Protein AF-A0AAX2KKA4-F1 (afdb_monomer)

Mean predicted aligned error: 15.01 Å

Nearest PDB structures (foldseek):
  5n8o-assembly1_A  TM=9.281E-01  e=1.801E-17  Escherichia coli
  3gpl-assembly2_B  TM=8.657E-01  e=1.103E-06  Deinococcus radiodurans R1 = ATCC 13939 = DSM 20539
  3e1s-assembly1_A  TM=8.437E-01  e=1.730E-06  Deinococcus radiodurans
  6l3g-assembly1_B-2  TM=6.243E-01  e=7.328E-04  Bacteroides sp. AF32-8BH
  5fte-assembly1_A  TM=6.264E-01  e=1.011E-03  Bacteroides sp. 3_1_23

Organism: Escherichia coli (NCBI:txid562)

Sequence (208 aa):
MAEGVTLYTPDKIRVGTGDRMRFTKSDRERGYVANSVWTVTAVSGDSVTLSDGQQTRVIRPGQEQAEQHIDLAYAITAHGAQGASETFAIALEGTEGNRKLMAGFESAYVALSRMKQHVQVYTDNRQGWTDAINNAVQKGTAHDVFEPKPDREVMNAERLFSTARELRDVAAGRAVLRQAGLAGGDSPARFIAPGRKISAAVCGTAGV

InterPro domains:
  IPR009767 DNA helicase, TraI type, C-terminal [PF07057] (141-199)
  IPR027417 P-loop containing nucleoside triphosphate hydrolase [G3DSA:3.40.50.300] (74-137)
  IPR027417 P-loop containing nucleoside triphosphate hydrolase [SSF52540] (8-135)

Solvent-accessible surface area (backbone atoms only — not comparable to full-atom values): 12898 Å² total; per-residue (Å²): 130,87,75,86,80,82,89,83,80,90,83,88,83,89,85,52,67,71,38,47,29,23,27,73,46,64,36,78,93,81,67,42,52,47,68,44,67,29,33,26,72,40,72,55,91,69,33,41,31,33,30,66,87,84,55,74,48,78,45,35,46,87,80,35,72,88,54,53,45,56,47,67,55,85,69,76,53,48,76,70,43,64,93,53,74,44,60,64,46,77,46,83,52,21,62,59,84,77,39,38,82,54,39,28,45,70,47,50,48,51,55,63,68,37,42,75,76,45,74,46,78,47,55,84,38,66,68,61,32,52,50,33,31,74,66,45,78,77,85,75,52,73,60,49,72,78,54,54,74,58,60,67,57,55,53,46,49,52,55,49,54,74,70,32,41,53,21,82,80,35,75,69,31,41,50,50,29,50,74,70,73,44,68,90,55,95,65,95,60,59,41,65,77,86,63,89,83,77,94,79,88,84,85,85,79,90,77,134

Structure (mmCIF, N/CA/C/O backbone):
data_AF-A0AAX2KKA4-F1
#
_entry.id   AF-A0AAX2KKA4-F1
#
loop_
_atom_site.group_PDB
_atom_site.id
_atom_site.type_symbol
_atom_site.label_atom_id
_atom_site.label_alt_id
_atom_site.label_comp_id
_atom_site.label_asym_id
_atom_site.label_entity_id
_atom_site.label_seq_id
_atom_site.pdbx_PDB_ins_code
_atom_site.Cartn_x
_atom_site.Cartn_y
_atom_site.Cartn_z
_atom_site.occupancy
_atom_site.B_iso_or_equiv
_atom_site.auth_seq_id
_atom_site.auth_comp_id
_atom_site.auth_asym_id
_atom_site.auth_atom_id
_atom_site.pdbx_PDB_model_num
ATOM 1 N N . MET A 1 1 ? -22.342 20.503 -15.724 1.00 42.38 1 MET A N 1
ATOM 2 C CA . MET A 1 1 ? -21.188 20.133 -14.882 1.00 42.38 1 MET A CA 1
ATOM 3 C C . MET A 1 1 ? -21.295 18.642 -14.646 1.00 42.38 1 MET A C 1
ATOM 5 O O . MET A 1 1 ? -22.325 18.223 -14.142 1.00 42.38 1 MET A O 1
ATOM 9 N N . ALA A 1 2 ? -20.344 17.838 -15.121 1.00 48.50 2 ALA A N 1
ATOM 10 C CA . ALA A 1 2 ? -20.336 16.419 -14.780 1.00 48.50 2 ALA A CA 1
ATOM 11 C C . ALA A 1 2 ? -19.863 16.320 -13.328 1.00 48.50 2 ALA A C 1
ATOM 13 O O . ALA A 1 2 ? -18.696 16.574 -13.036 1.00 48.50 2 ALA A O 1
ATOM 14 N N . GLU A 1 3 ? -20.793 16.064 -12.418 1.00 60.31 3 GLU A N 1
ATOM 15 C CA . GLU A 1 3 ? -20.460 15.737 -11.040 1.00 60.31 3 GLU A CA 1
ATOM 16 C C . GLU A 1 3 ? -19.744 14.381 -11.065 1.00 60.31 3 GLU A C 1
ATOM 18 O O . GLU A 1 3 ? -20.258 13.404 -11.615 1.00 60.31 3 GLU A O 1
ATOM 23 N N . GLY A 1 4 ? -18.498 14.344 -10.594 1.00 77.81 4 GLY A N 1
ATOM 24 C CA . GLY A 1 4 ? -17.679 13.138 -10.637 1.00 77.81 4 GLY A CA 1
ATOM 25 C C . GLY A 1 4 ? -18.245 12.082 -9.695 1.00 77.81 4 GLY A C 1
ATOM 26 O O . GLY A 1 4 ? -17.992 12.128 -8.494 1.00 77.81 4 GLY A O 1
ATOM 27 N N . VAL A 1 5 ? -19.003 11.124 -10.224 1.00 86.25 5 VAL A N 1
ATOM 28 C CA . VAL A 1 5 ? -19.487 9.983 -9.441 1.00 86.25 5 VAL A CA 1
ATOM 29 C C . VAL A 1 5 ? -18.340 8.990 -9.247 1.00 86.25 5 VAL A C 1
ATOM 31 O O . VAL A 1 5 ? -17.652 8.626 -10.198 1.00 86.25 5 VAL A O 1
ATOM 34 N N . THR A 1 6 ? -18.130 8.544 -8.008 1.00 89.50 6 THR A N 1
ATOM 35 C CA . THR A 1 6 ? -17.172 7.479 -7.672 1.00 89.50 6 THR A CA 1
ATOM 36 C C . THR A 1 6 ? -17.942 6.210 -7.324 1.00 89.50 6 THR A C 1
ATOM 38 O O . THR A 1 6 ? -18.877 6.258 -6.528 1.00 89.50 6 THR A O 1
ATOM 41 N N . LEU A 1 7 ? -17.553 5.078 -7.911 1.00 92.19 7 LEU A N 1
ATOM 42 C CA . LEU A 1 7 ? -18.145 3.771 -7.628 1.00 92.19 7 LEU A CA 1
ATOM 43 C C . LEU A 1 7 ? -17.308 3.035 -6.578 1.00 92.19 7 LEU A C 1
ATOM 45 O O . LEU A 1 7 ? -16.089 2.935 -6.712 1.00 92.19 7 LEU A O 1
ATOM 49 N N . TYR A 1 8 ? -17.972 2.485 -5.564 1.00 92.12 8 TYR A N 1
ATOM 50 C CA . TYR A 1 8 ? -17.352 1.673 -4.520 1.00 92.12 8 TYR A CA 1
ATOM 51 C C . TYR A 1 8 ? -17.892 0.246 -4.575 1.00 92.12 8 TYR A C 1
ATOM 53 O O . TYR A 1 8 ? -19.049 0.028 -4.931 1.00 92.12 8 TYR A O 1
ATOM 61 N N . THR A 1 9 ? -17.051 -0.722 -4.210 1.00 93.38 9 THR A N 1
ATOM 62 C CA . THR A 1 9 ? -17.453 -2.126 -4.072 1.00 93.38 9 THR A CA 1
ATOM 63 C C . THR A 1 9 ? -17.404 -2.496 -2.592 1.00 93.38 9 THR A C 1
ATOM 65 O O . THR A 1 9 ? -16.355 -2.297 -1.978 1.00 93.38 9 THR A O 1
ATOM 68 N N . PRO A 1 10 ? -18.506 -2.985 -1.997 1.00 93.38 10 PRO A N 1
ATOM 69 C CA . PRO A 1 10 ? -18.493 -3.440 -0.616 1.00 93.38 10 PRO A CA 1
ATOM 70 C C . PRO A 1 10 ? -17.666 -4.720 -0.494 1.00 93.38 10 PRO A C 1
ATOM 72 O O . PRO A 1 10 ? -17.770 -5.616 -1.332 1.00 93.38 10 PRO A O 1
ATOM 75 N N . ASP A 1 11 ? -16.895 -4.818 0.582 1.00 94.25 11 ASP A N 1
ATOM 76 C CA . ASP A 1 11 ? -16.120 -6.008 0.920 1.00 94.25 11 ASP A CA 1
ATOM 77 C C . ASP A 1 11 ? -16.220 -6.300 2.426 1.00 94.25 11 ASP A C 1
ATOM 79 O O . ASP A 1 11 ? -16.677 -5.462 3.210 1.00 94.25 11 ASP A O 1
ATOM 83 N N . LYS A 1 12 ? -15.836 -7.510 2.836 1.00 94.06 12 LYS A N 1
ATOM 84 C CA . LYS A 1 12 ? -15.837 -7.952 4.232 1.00 94.06 12 LYS A CA 1
ATOM 85 C C . LYS A 1 12 ? -14.434 -8.350 4.660 1.00 94.06 12 LYS A C 1
ATOM 87 O O . LYS A 1 12 ? -13.898 -9.357 4.207 1.00 94.06 12 LYS A O 1
ATOM 92 N N . ILE A 1 13 ? -13.904 -7.627 5.639 1.00 94.06 13 ILE A N 1
ATOM 93 C CA . ILE A 1 13 ? -12.662 -7.974 6.331 1.00 94.06 13 ILE A CA 1
ATOM 94 C C . ILE A 1 13 ? -12.964 -8.486 7.741 1.00 94.06 13 ILE A C 1
ATOM 96 O O . ILE A 1 13 ? -13.958 -8.102 8.360 1.00 94.06 13 ILE A O 1
ATOM 100 N N . ARG A 1 14 ? -12.109 -9.373 8.252 1.00 94.88 14 ARG A 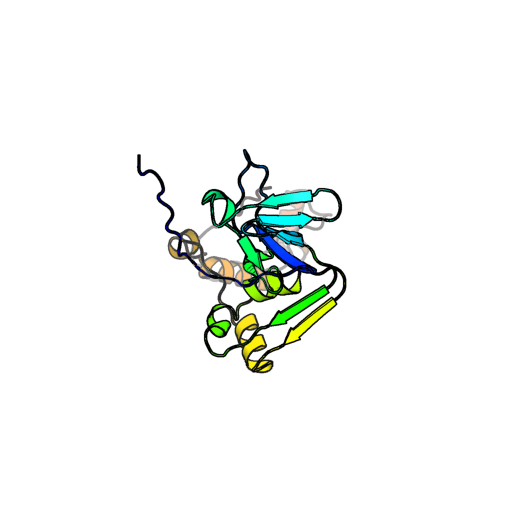N 1
ATOM 101 C CA . ARG A 1 14 ? -12.114 -9.759 9.668 1.00 94.88 14 ARG A CA 1
ATOM 102 C C . ARG A 1 14 ? -11.065 -8.927 10.386 1.00 94.88 14 ARG A C 1
ATOM 104 O O . ARG A 1 14 ? -9.957 -8.804 9.876 1.00 94.88 14 ARG A O 1
ATOM 111 N N . VAL A 1 15 ? -11.437 -8.382 11.538 1.00 95.12 15 VAL A N 1
ATOM 112 C CA . VAL A 1 15 ? -10.571 -7.535 12.358 1.00 95.12 15 VAL A CA 1
ATOM 113 C C . VAL A 1 15 ? -10.582 -8.022 13.801 1.00 95.12 15 VAL A C 1
ATOM 115 O O . VAL A 1 15 ? -11.615 -8.464 14.309 1.00 95.12 15 VAL A O 1
ATOM 118 N N . GLY A 1 16 ? -9.436 -7.933 14.457 1.00 96.50 16 GLY A N 1
ATOM 119 C CA . GLY A 1 16 ? -9.237 -8.258 15.859 1.00 96.50 16 GLY A CA 1
ATOM 120 C C . GLY A 1 16 ? -8.257 -7.299 16.528 1.00 96.50 16 GLY A C 1
ATOM 121 O O . GLY A 1 16 ? -7.554 -6.526 15.879 1.00 96.50 16 GLY A O 1
ATOM 122 N N . THR A 1 17 ? -8.219 -7.339 17.858 1.00 98.06 17 THR A N 1
ATOM 123 C CA . THR A 1 17 ? -7.246 -6.565 18.638 1.00 98.06 17 THR A CA 1
ATOM 124 C C . THR A 1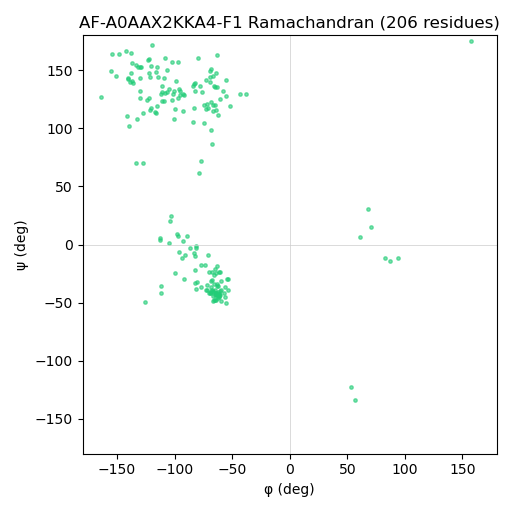 17 ? -5.819 -6.933 18.233 1.00 98.06 17 THR A C 1
ATOM 126 O O . THR A 1 17 ? -5.472 -8.110 18.174 1.00 98.06 17 THR A O 1
ATOM 129 N N . GLY A 1 18 ? -4.989 -5.919 17.991 1.00 97.62 18 GLY A N 1
ATOM 130 C CA . GLY A 1 18 ? -3.618 -6.057 17.500 1.00 97.62 18 GLY A CA 1
ATOM 131 C C . GLY A 1 18 ? -3.482 -5.943 15.981 1.00 97.62 18 GLY A C 1
ATOM 132 O O . GLY A 1 18 ? -2.360 -5.778 15.497 1.00 97.62 18 GLY A O 1
ATOM 133 N N . ASP A 1 19 ? -4.587 -5.970 15.229 1.00 97.94 19 ASP A N 1
ATOM 134 C CA . ASP A 1 19 ? -4.519 -5.808 13.780 1.00 97.94 19 ASP A CA 1
ATOM 135 C C . ASP A 1 19 ? -4.060 -4.407 13.389 1.00 97.94 19 ASP A C 1
ATOM 137 O O . ASP A 1 19 ? -4.413 -3.406 14.020 1.00 97.94 19 ASP A O 1
ATOM 141 N N . ARG A 1 20 ? -3.292 -4.327 12.299 1.00 96.50 20 ARG A N 1
ATOM 142 C CA . ARG A 1 20 ? -2.963 -3.046 11.671 1.00 96.50 20 ARG A CA 1
ATOM 143 C C . ARG A 1 20 ? -3.992 -2.729 10.600 1.00 96.50 20 ARG A C 1
ATOM 145 O O . ARG A 1 20 ? -4.223 -3.540 9.706 1.00 96.50 20 ARG A O 1
ATOM 152 N N . MET A 1 21 ? -4.556 -1.534 10.659 1.00 95.56 21 MET A N 1
ATOM 153 C CA . MET A 1 21 ? -5.552 -1.020 9.728 1.00 95.56 21 MET A CA 1
ATOM 154 C C . MET A 1 21 ? -5.077 0.271 9.073 1.00 95.56 21 MET A C 1
ATOM 156 O O . MET A 1 21 ? -4.205 0.965 9.593 1.00 95.56 21 MET A O 1
ATOM 160 N N . ARG A 1 22 ? -5.671 0.607 7.931 1.00 93.44 22 ARG A N 1
ATOM 161 C CA . ARG A 1 22 ? -5.486 1.892 7.256 1.00 93.44 22 ARG A CA 1
ATOM 162 C C . ARG A 1 22 ? -6.802 2.444 6.745 1.00 93.44 22 ARG A C 1
ATOM 164 O O . ARG A 1 22 ? -7.715 1.683 6.430 1.00 93.44 22 ARG A O 1
ATOM 171 N N . PHE A 1 23 ? -6.848 3.758 6.565 1.00 93.06 23 PHE A N 1
ATOM 172 C CA . PHE A 1 23 ? -7.903 4.397 5.784 1.00 93.06 23 PHE A CA 1
ATOM 173 C C . PHE A 1 23 ? -7.561 4.361 4.293 1.00 93.06 23 PHE A C 1
ATOM 175 O O . PHE A 1 23 ? -6.430 4.647 3.897 1.00 93.06 23 PHE A O 1
ATOM 182 N N . THR A 1 24 ? -8.539 4.039 3.452 1.00 91.25 24 THR A N 1
ATOM 183 C CA . THR A 1 24 ? -8.370 3.981 1.988 1.00 91.25 24 THR A CA 1
ATOM 184 C C . THR A 1 24 ? -8.741 5.291 1.295 1.00 91.25 24 THR A C 1
ATOM 186 O O . THR A 1 24 ? -8.415 5.484 0.125 1.00 91.25 24 THR A O 1
ATOM 189 N N . LYS A 1 25 ? -9.374 6.221 2.019 1.00 90.94 25 LYS A N 1
ATOM 190 C CA . LYS A 1 25 ? -9.782 7.542 1.535 1.00 90.94 25 LYS A CA 1
ATOM 191 C C . LYS A 1 25 ? -9.546 8.594 2.616 1.00 90.94 25 LYS A C 1
ATOM 193 O O . LYS A 1 25 ? -9.758 8.329 3.796 1.00 90.94 25 LYS A O 1
ATOM 198 N N . SER A 1 26 ? -9.120 9.786 2.205 1.00 91.50 26 SER A N 1
ATOM 199 C CA . SER A 1 26 ? -9.019 10.936 3.104 1.00 91.50 26 SER A CA 1
ATOM 200 C C . SER A 1 26 ? -10.372 11.627 3.235 1.00 91.50 26 SER A C 1
ATOM 202 O O . SER A 1 26 ? -11.051 11.863 2.236 1.00 91.50 26 SER A O 1
ATOM 204 N N . ASP A 1 27 ? -10.707 12.024 4.453 1.00 92.81 27 ASP A N 1
ATOM 205 C CA . ASP A 1 27 ? -11.855 12.860 4.787 1.00 92.81 27 ASP A CA 1
ATOM 206 C C . ASP A 1 27 ? -11.351 13.952 5.730 1.00 92.81 27 ASP A C 1
ATOM 208 O O . ASP A 1 27 ? -10.982 13.684 6.873 1.00 92.81 27 ASP A O 1
ATOM 212 N N . ARG A 1 28 ? -11.268 15.188 5.231 1.00 90.56 28 ARG A N 1
ATOM 213 C CA . ARG A 1 28 ? -10.700 16.302 6.001 1.00 90.56 28 ARG A CA 1
ATOM 214 C C . ARG A 1 28 ? -11.613 16.747 7.133 1.00 90.56 28 ARG A C 1
ATOM 216 O O . ARG A 1 28 ? -11.100 17.130 8.177 1.00 90.56 28 ARG A O 1
ATOM 223 N N . GLU A 1 29 ? -12.926 16.688 6.936 1.00 92.06 29 GLU A N 1
ATOM 224 C CA . GLU A 1 29 ? -13.902 17.138 7.932 1.00 92.06 29 GLU A CA 1
ATOM 225 C C . GLU A 1 29 ? -13.893 16.214 9.145 1.00 92.06 29 GLU A C 1
ATOM 227 O O . GLU A 1 29 ? -13.968 16.667 10.284 1.00 92.06 29 GLU A O 1
ATOM 232 N N . ARG A 1 30 ? -13.707 14.914 8.900 1.00 88.75 30 ARG A N 1
ATOM 233 C CA . ARG A 1 30 ? -13.577 13.906 9.956 1.00 88.75 30 ARG A CA 1
ATOM 234 C C . ARG A 1 30 ? -12.135 13.678 10.390 1.00 88.75 30 ARG A C 1
ATOM 236 O O . ARG A 1 30 ? -11.895 12.979 11.369 1.00 88.75 30 ARG A O 1
ATOM 243 N N . GLY A 1 31 ? -11.155 14.234 9.683 1.00 90.62 31 GLY A N 1
ATOM 244 C CA . GLY A 1 31 ? -9.732 14.039 9.954 1.00 90.62 31 GLY A CA 1
ATOM 245 C C . GLY A 1 31 ? -9.234 12.616 9.676 1.00 90.62 31 GLY A C 1
ATOM 246 O O . GLY A 1 31 ? -8.335 12.153 10.378 1.00 90.62 31 GLY A O 1
ATOM 247 N N . TYR A 1 32 ? -9.825 11.901 8.712 1.00 91.81 32 TYR A N 1
ATOM 248 C CA . TYR A 1 32 ? -9.260 10.657 8.181 1.00 91.81 32 TYR A CA 1
ATOM 249 C C . TYR A 1 32 ? -8.201 10.985 7.129 1.00 91.81 32 TYR A C 1
ATOM 251 O O . TYR A 1 32 ? -8.431 11.776 6.212 1.00 91.81 32 TYR A O 1
ATOM 259 N N . VAL A 1 33 ? -7.041 10.343 7.236 1.00 90.88 33 VAL A N 1
ATOM 260 C CA . VAL A 1 33 ? -5.934 10.503 6.288 1.00 90.88 33 VAL A CA 1
ATOM 261 C C . VAL A 1 33 ? -5.703 9.171 5.589 1.00 90.88 33 VAL A C 1
ATOM 263 O O . VAL A 1 33 ? -5.395 8.174 6.246 1.00 90.88 33 VAL A O 1
ATOM 266 N N . ALA A 1 34 ? -5.845 9.144 4.264 1.00 88.94 34 ALA A N 1
ATOM 267 C CA . ALA A 1 34 ? -5.579 7.955 3.464 1.00 88.94 34 ALA A CA 1
ATOM 268 C C . ALA A 1 34 ? -4.158 7.431 3.707 1.00 88.94 34 ALA A C 1
ATOM 270 O O . ALA A 1 34 ? -3.213 8.206 3.845 1.00 88.94 34 ALA A O 1
ATOM 271 N N . ASN A 1 35 ? -4.024 6.107 3.745 1.00 86.44 35 ASN A N 1
ATOM 272 C CA . ASN A 1 35 ? -2.788 5.371 4.009 1.00 86.44 35 ASN A CA 1
ATOM 273 C C . ASN A 1 35 ? -2.142 5.625 5.382 1.00 86.44 35 ASN A C 1
ATOM 275 O O . ASN A 1 35 ? -1.073 5.078 5.643 1.00 86.44 35 ASN A O 1
ATOM 279 N N . SER A 1 36 ? -2.780 6.378 6.287 1.00 89.19 36 SER A N 1
ATOM 280 C CA . SER A 1 36 ? -2.355 6.383 7.691 1.00 89.19 36 SER A CA 1
ATOM 281 C C . SER A 1 36 ? -2.576 5.001 8.306 1.00 89.19 36 SER A C 1
ATOM 283 O O . SER A 1 36 ? -3.617 4.382 8.076 1.00 89.19 36 SER A O 1
ATOM 285 N N . VAL A 1 37 ? -1.588 4.512 9.058 1.00 91.62 37 VAL A N 1
ATOM 286 C CA . VAL A 1 37 ? -1.610 3.186 9.688 1.00 91.62 37 VAL A CA 1
ATOM 287 C C . VAL A 1 37 ? -1.981 3.322 11.157 1.00 91.62 37 VAL A C 1
ATOM 289 O O . VAL A 1 37 ? -1.414 4.137 11.879 1.00 91.62 37 VAL A O 1
ATOM 292 N N . TRP A 1 38 ? -2.920 2.491 11.590 1.00 96.19 38 TRP A N 1
ATOM 293 C CA . TRP A 1 38 ? -3.461 2.459 12.941 1.00 96.19 38 TRP A CA 1
ATOM 294 C C . TRP A 1 38 ? -3.480 1.027 13.462 1.00 96.19 38 TRP A C 1
ATOM 296 O O . TRP A 1 38 ? -3.601 0.081 12.690 1.00 96.19 38 TRP A O 1
ATOM 306 N N . THR A 1 39 ? -3.397 0.856 14.774 1.00 98.19 39 THR A N 1
ATOM 307 C CA . THR A 1 39 ? -3.513 -0.442 15.446 1.00 98.19 39 THR A CA 1
ATOM 308 C C . THR A 1 39 ? -4.873 -0.557 16.112 1.00 98.19 39 THR A C 1
ATOM 310 O O . THR A 1 39 ? -5.292 0.364 16.813 1.00 98.19 39 THR A O 1
ATOM 313 N N . VAL A 1 40 ? -5.555 -1.685 15.937 1.00 98.38 40 VAL A N 1
ATOM 314 C CA . VAL A 1 40 ? -6.793 -1.989 16.658 1.00 98.38 40 VAL A CA 1
ATOM 315 C C . VAL A 1 40 ? -6.462 -2.273 18.119 1.00 98.38 40 VAL A C 1
ATOM 317 O O . VAL A 1 40 ? -5.765 -3.237 18.431 1.00 98.38 40 VAL A O 1
ATOM 320 N N . THR A 1 41 ? -6.978 -1.458 19.031 1.00 98.50 41 THR A N 1
ATOM 321 C CA . THR A 1 41 ? -6.775 -1.626 20.477 1.00 98.50 41 THR A CA 1
ATOM 322 C C . THR A 1 41 ? -7.960 -2.296 21.163 1.00 98.50 41 THR A C 1
ATOM 324 O O . THR A 1 41 ? -7.782 -2.934 22.199 1.00 98.50 41 THR A O 1
ATOM 327 N N . ALA A 1 42 ? -9.159 -2.199 20.585 1.00 98.00 42 ALA A N 1
ATOM 328 C CA . ALA A 1 42 ? -10.344 -2.895 21.069 1.00 98.00 42 ALA A CA 1
ATOM 329 C C . ALA A 1 42 ? -11.370 -3.100 19.950 1.00 98.00 42 ALA A C 1
ATOM 331 O O . ALA A 1 42 ? -11.511 -2.262 19.060 1.00 98.00 42 ALA A O 1
ATOM 332 N N . VAL A 1 43 ? -12.136 -4.183 20.052 1.00 97.12 43 VAL A N 1
ATOM 333 C CA . VAL A 1 43 ? 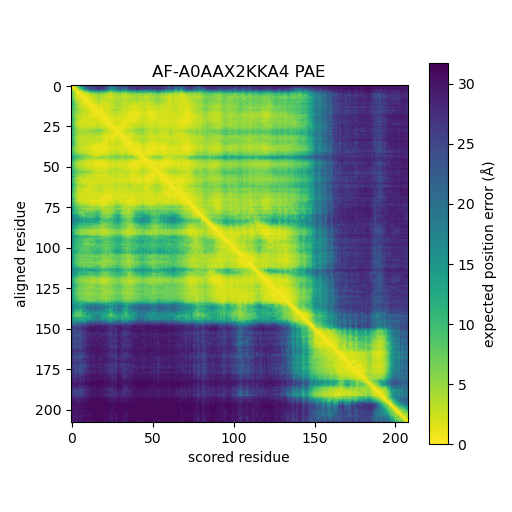-13.350 -4.419 19.264 1.00 97.12 43 VAL A CA 1
ATOM 334 C C . VAL A 1 43 ? -14.486 -4.664 20.251 1.00 97.12 43 VAL A C 1
ATOM 336 O O . VAL A 1 43 ? -14.365 -5.517 21.130 1.00 97.12 43 VAL A O 1
ATOM 339 N N . SER A 1 44 ? -15.566 -3.891 20.149 1.00 94.88 44 SER A N 1
ATOM 340 C CA . SER A 1 44 ? -16.711 -3.979 21.059 1.00 94.88 44 SER A CA 1
ATOM 341 C C . SER A 1 44 ? -18.013 -3.783 20.294 1.00 94.88 44 SER A C 1
ATOM 343 O O . SER A 1 44 ? -18.294 -2.686 19.800 1.00 94.88 44 SER A O 1
ATOM 345 N N . GLY A 1 45 ? -18.798 -4.858 20.179 1.00 89.69 45 GLY A N 1
ATOM 346 C CA . GLY A 1 45 ? -19.982 -4.894 19.321 1.00 89.69 45 GLY A CA 1
ATOM 347 C C . GLY A 1 45 ? -19.631 -4.472 17.893 1.00 89.69 45 GLY A C 1
ATOM 348 O O . GLY A 1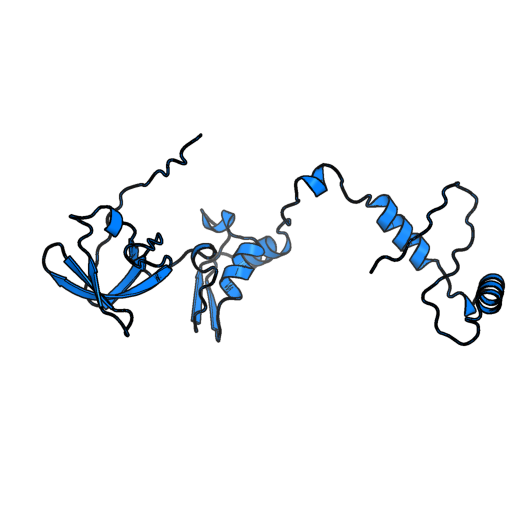 45 ? -18.721 -5.034 17.289 1.00 89.69 45 GLY A O 1
ATOM 349 N N . ASP A 1 46 ? -20.301 -3.430 17.402 1.00 90.19 46 ASP A N 1
ATOM 350 C CA . ASP A 1 46 ? -20.102 -2.881 16.052 1.00 90.19 46 ASP A CA 1
ATOM 351 C C . ASP A 1 46 ? -19.017 -1.789 15.977 1.00 90.19 46 ASP A C 1
ATOM 353 O O . ASP A 1 46 ? -18.880 -1.118 14.952 1.00 90.19 46 ASP A O 1
ATOM 357 N N . SER A 1 47 ? -18.280 -1.557 17.068 1.00 96.31 47 SER A N 1
ATOM 358 C CA . SER A 1 47 ? -17.253 -0.516 17.146 1.00 96.31 47 SER A CA 1
ATOM 359 C C . SER A 1 47 ? -15.839 -1.086 17.192 1.00 96.31 47 SER A C 1
ATOM 361 O O . SER A 1 47 ? -15.575 -2.105 17.835 1.00 96.31 47 SER A O 1
ATOM 363 N N . VAL A 1 48 ? -14.923 -0.386 16.527 1.00 97.81 48 VAL A N 1
ATOM 364 C CA . VAL A 1 48 ? -13.491 -0.682 16.497 1.00 97.81 48 VAL A CA 1
ATOM 365 C C . VAL A 1 48 ? -12.745 0.543 17.008 1.00 97.81 48 VAL A C 1
ATOM 367 O O . VAL A 1 48 ? -12.930 1.649 16.497 1.00 97.81 48 VAL A O 1
ATOM 370 N N . THR A 1 49 ? -11.898 0.349 18.012 1.00 98.25 49 THR A N 1
ATOM 371 C CA . THR A 1 49 ? -11.017 1.390 18.542 1.00 98.25 49 THR A CA 1
ATOM 372 C C . THR A 1 49 ? -9.637 1.246 17.916 1.00 98.25 49 THR A C 1
ATOM 374 O O . THR A 1 49 ? -9.029 0.179 17.971 1.00 98.25 49 THR A O 1
ATOM 377 N N . LEU A 1 50 ? -9.144 2.331 17.331 1.00 98.06 50 LEU A N 1
ATOM 378 C CA . LEU A 1 50 ? -7.880 2.450 16.621 1.00 98.06 50 LEU A CA 1
ATOM 379 C C . LEU A 1 50 ? -6.936 3.394 17.369 1.00 98.06 50 LEU A C 1
ATOM 381 O O . LEU A 1 50 ? -7.380 4.412 17.897 1.00 98.06 50 LEU A O 1
ATOM 385 N N . SER A 1 51 ? -5.635 3.113 17.357 1.00 97.69 51 SER A N 1
ATOM 386 C CA . SER A 1 51 ? -4.602 4.043 17.821 1.00 97.69 51 SER A CA 1
ATOM 387 C C . SER A 1 51 ? -3.379 4.054 16.907 1.00 97.69 51 SER A C 1
ATOM 389 O O . SER A 1 51 ? -2.931 3.006 16.452 1.00 97.69 51 SER A O 1
ATOM 391 N N . ASP A 1 52 ? -2.820 5.234 16.663 1.00 94.31 52 ASP A N 1
ATOM 392 C CA . ASP A 1 52 ? -1.527 5.427 15.991 1.00 94.31 52 ASP A CA 1
ATOM 393 C C . ASP A 1 52 ? -0.371 5.637 16.996 1.00 94.31 52 ASP A C 1
ATOM 395 O O . ASP A 1 52 ? 0.743 5.993 16.619 1.00 94.31 52 ASP A O 1
ATOM 399 N N . GLY A 1 53 ? -0.637 5.430 18.292 1.00 94.69 53 GLY A N 1
ATOM 400 C CA . GLY A 1 53 ? 0.292 5.680 19.395 1.00 94.69 53 GLY A CA 1
ATOM 401 C C . GLY A 1 53 ? 0.265 7.112 19.941 1.00 94.69 53 GLY A C 1
ATOM 402 O O . GLY A 1 53 ? 0.774 7.336 21.037 1.00 94.69 53 GLY A O 1
ATOM 403 N N . GLN A 1 54 ? -0.347 8.069 19.236 1.00 94.31 54 GLN A N 1
ATOM 404 C CA . GLN A 1 54 ? -0.518 9.451 19.705 1.00 94.31 54 GLN A CA 1
ATOM 405 C C . GLN A 1 54 ? -1.980 9.788 19.991 1.00 94.31 54 GLN A C 1
ATOM 407 O O . GLN A 1 54 ? -2.300 10.420 20.996 1.00 94.31 54 GLN A O 1
ATOM 412 N N . GLN A 1 55 ? -2.875 9.345 19.120 1.00 94.94 55 GLN A N 1
ATOM 413 C CA . GLN A 1 55 ? -4.310 9.555 19.206 1.00 94.94 55 GLN A CA 1
ATOM 414 C C . GLN A 1 55 ? -5.037 8.214 19.213 1.00 94.94 55 GLN A C 1
ATOM 416 O O . GLN A 1 55 ? -4.523 7.165 18.814 1.00 94.94 55 GLN A O 1
ATOM 421 N N . THR A 1 56 ? -6.264 8.261 19.716 1.00 96.50 56 THR A N 1
ATOM 422 C CA . THR A 1 56 ? -7.199 7.142 19.688 1.00 96.50 56 THR A CA 1
ATOM 423 C C . THR A 1 56 ? -8.450 7.579 18.951 1.00 96.50 56 THR A C 1
ATOM 425 O O . THR A 1 56 ? -8.874 8.730 19.063 1.00 96.50 56 THR A O 1
ATOM 428 N N . ARG A 1 57 ? -9.051 6.663 18.199 1.00 95.12 57 ARG A N 1
ATOM 429 C CA . ARG A 1 57 ? -10.283 6.910 17.463 1.00 95.12 57 ARG A CA 1
ATOM 430 C C . ARG A 1 57 ? -11.200 5.704 17.534 1.00 95.12 57 ARG A C 1
ATOM 432 O O . ARG A 1 57 ? -10.731 4.577 17.488 1.00 95.12 57 ARG A O 1
ATOM 439 N N . VAL A 1 58 ? -12.502 5.943 17.613 1.00 96.94 58 VAL A N 1
ATOM 440 C CA . VAL A 1 58 ? -13.518 4.891 17.518 1.00 96.94 58 VAL A CA 1
ATOM 441 C C . VAL A 1 58 ? -14.228 5.039 16.182 1.00 96.94 58 VAL A C 1
ATOM 443 O O . VAL A 1 58 ? -14.651 6.142 15.846 1.00 96.94 58 VAL A O 1
ATOM 446 N N . ILE A 1 59 ? -14.347 3.941 15.442 1.00 96.56 59 ILE A N 1
ATOM 447 C CA . ILE A 1 59 ? -15.125 3.853 14.202 1.00 96.56 59 ILE A CA 1
ATOM 448 C C . ILE A 1 59 ? -16.212 2.784 14.340 1.00 96.56 59 ILE A C 1
ATOM 450 O O . ILE A 1 59 ? -16.073 1.833 15.113 1.00 96.56 59 ILE A O 1
ATOM 454 N N . ARG A 1 60 ? -17.299 2.940 13.590 1.00 96.62 60 ARG A N 1
ATOM 455 C CA . ARG A 1 60 ? -18.485 2.079 13.523 1.00 96.62 60 ARG A CA 1
ATOM 456 C C . ARG A 1 60 ? -18.857 1.821 12.053 1.00 96.62 60 ARG A C 1
ATOM 458 O O . ARG A 1 60 ? -19.905 2.276 11.590 1.00 96.62 60 ARG A O 1
ATOM 465 N N . PRO A 1 61 ? -18.049 1.045 11.304 1.00 94.31 61 PRO A N 1
ATOM 466 C CA . PRO A 1 61 ? -18.225 0.868 9.855 1.00 94.31 61 PRO A CA 1
ATOM 467 C C . PRO A 1 61 ? -19.566 0.225 9.463 1.00 94.31 61 PRO A C 1
ATOM 469 O O . PRO A 1 61 ? -20.045 0.403 8.345 1.00 94.31 61 PRO A O 1
ATOM 472 N N . GLY A 1 62 ? -20.195 -0.523 10.378 1.00 92.19 62 GLY A N 1
ATOM 473 C CA . GLY A 1 62 ? -21.529 -1.095 10.170 1.00 92.19 62 GLY A CA 1
ATOM 474 C 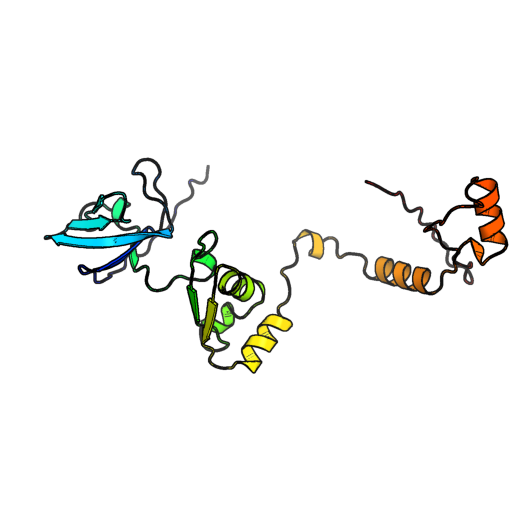C . GLY A 1 62 ? -22.672 -0.076 10.241 1.00 92.19 62 GLY A C 1
ATOM 475 O O . GLY A 1 62 ? -23.768 -0.368 9.772 1.00 92.19 62 GLY A O 1
ATOM 476 N N . GLN A 1 63 ? -22.426 1.105 10.814 1.00 93.81 63 GLN A N 1
ATOM 477 C CA . GLN A 1 63 ? -23.428 2.151 11.042 1.00 93.81 63 GLN A CA 1
ATOM 478 C C . GLN A 1 63 ? -23.174 3.386 10.166 1.00 93.81 63 GLN A C 1
ATOM 480 O O . GLN A 1 63 ? -24.126 3.992 9.681 1.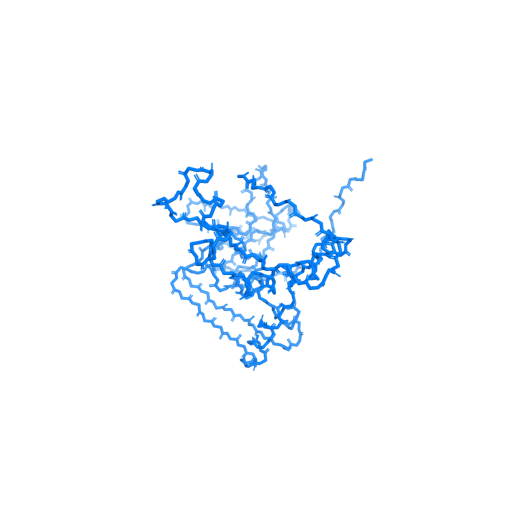00 93.81 63 GLN A O 1
ATOM 485 N N . GLU A 1 64 ? -21.908 3.732 9.920 1.00 94.06 64 GLU A N 1
ATOM 486 C CA . GLU A 1 64 ? -21.504 4.931 9.183 1.00 94.06 64 GLU A CA 1
ATOM 487 C C . GLU A 1 64 ? -20.754 4.558 7.894 1.00 94.06 64 GLU A C 1
ATOM 489 O O . GLU A 1 64 ? -19.637 4.042 7.932 1.00 94.06 64 GLU A O 1
ATOM 494 N N . GLN A 1 65 ? -21.336 4.865 6.728 1.00 92.25 65 GLN A N 1
ATOM 495 C CA . GLN A 1 65 ? -20.715 4.551 5.431 1.00 92.25 65 GLN A CA 1
ATOM 496 C C . GLN A 1 65 ? -19.390 5.289 5.202 1.00 92.25 65 GLN A C 1
ATOM 498 O O . GLN A 1 65 ? -18.472 4.725 4.610 1.00 92.25 65 GLN A O 1
ATOM 503 N N . ALA A 1 66 ? -19.250 6.520 5.708 1.00 91.06 66 ALA A N 1
ATOM 504 C CA . ALA A 1 66 ? -17.997 7.274 5.611 1.00 91.06 66 ALA A CA 1
ATOM 505 C C . ALA A 1 66 ? -16.820 6.556 6.306 1.00 91.06 66 ALA A C 1
ATOM 507 O O . ALA A 1 66 ? -15.664 6.749 5.932 1.00 91.06 66 ALA A O 1
ATOM 508 N N . GLU A 1 67 ? -17.114 5.683 7.274 1.00 94.69 67 GLU A N 1
ATOM 509 C CA . GLU A 1 67 ? -16.139 4.904 8.041 1.00 94.69 67 GLU A CA 1
ATOM 510 C C . GLU A 1 67 ? -15.865 3.516 7.442 1.00 94.69 67 GLU A C 1
ATOM 512 O O . GLU A 1 67 ? -15.081 2.747 7.994 1.00 94.69 67 GLU A O 1
ATOM 517 N N . GLN A 1 68 ? -16.463 3.194 6.291 1.00 95.62 68 GLN A N 1
ATOM 518 C CA . GLN A 1 68 ? -16.212 1.947 5.557 1.00 95.62 68 GLN A CA 1
ATOM 519 C C . GLN A 1 68 ? -14.973 2.023 4.658 1.00 95.62 68 GLN A C 1
ATOM 521 O O . GLN A 1 68 ? -14.550 1.012 4.101 1.00 95.62 68 GLN A O 1
ATOM 526 N N . HIS A 1 69 ? -14.359 3.201 4.520 1.00 94.75 69 HIS A N 1
ATOM 527 C CA . HIS A 1 69 ? -13.119 3.390 3.767 1.00 94.75 69 HIS A CA 1
ATOM 528 C C . HIS A 1 69 ? -11.896 2.934 4.571 1.00 94.75 69 HIS A C 1
ATOM 530 O O . HIS A 1 69 ? -11.003 3.724 4.886 1.00 94.75 69 HIS A O 1
ATOM 536 N N . ILE A 1 70 ? -11.870 1.644 4.899 1.00 94.56 70 ILE A N 1
ATOM 537 C CA . ILE A 1 70 ? -10.868 0.992 5.739 1.00 94.56 70 ILE A CA 1
ATOM 538 C C . ILE A 1 70 ? -10.385 -0.312 5.107 1.00 94.56 70 ILE A C 1
ATOM 540 O O . ILE A 1 70 ? -11.093 -0.934 4.320 1.00 94.56 70 ILE A O 1
ATOM 544 N N . ASP A 1 71 ? -9.172 -0.717 5.460 1.00 94.81 71 ASP A N 1
ATOM 545 C CA . ASP A 1 71 ? -8.552 -1.968 5.024 1.00 94.81 71 ASP A CA 1
ATOM 546 C C . ASP A 1 71 ? -7.508 -2.415 6.059 1.00 94.81 71 ASP A C 1
ATOM 548 O O . ASP A 1 71 ? -7.065 -1.613 6.889 1.00 94.81 71 ASP A O 1
ATOM 552 N N . LEU A 1 72 ? -7.083 -3.675 6.010 1.00 95.56 72 LEU A N 1
ATOM 553 C CA . LEU A 1 72 ? -5.910 -4.123 6.754 1.00 95.56 72 LEU A CA 1
ATOM 554 C C . LEU A 1 72 ? -4.638 -3.504 6.145 1.00 95.56 72 LEU A C 1
ATOM 556 O O . LEU A 1 72 ? -4.504 -3.339 4.936 1.00 95.56 72 LEU A O 1
ATOM 560 N N . ALA A 1 73 ? -3.670 -3.169 6.994 1.00 92.50 73 ALA A N 1
ATOM 561 C CA . ALA A 1 73 ? -2.411 -2.520 6.616 1.00 92.50 73 ALA A CA 1
ATOM 562 C C . ALA A 1 73 ? -1.219 -3.497 6.597 1.00 92.50 73 ALA A C 1
ATOM 564 O O . ALA A 1 73 ? -0.067 -3.104 6.796 1.00 92.50 73 ALA A O 1
ATOM 565 N N . TYR A 1 74 ? -1.478 -4.795 6.412 1.00 91.06 74 TYR A N 1
ATOM 566 C CA . TYR A 1 74 ? -0.423 -5.814 6.351 1.00 91.06 74 TYR A CA 1
ATOM 567 C C . TYR A 1 74 ? 0.316 -5.830 5.019 1.00 91.06 74 TYR A C 1
ATOM 569 O O . TYR A 1 74 ? 1.526 -6.037 4.995 1.00 91.06 74 TYR A O 1
ATOM 577 N N . ALA A 1 75 ? -0.405 -5.590 3.930 1.00 88.31 75 ALA A N 1
ATOM 578 C CA . ALA A 1 75 ? 0.150 -5.490 2.596 1.00 88.31 75 ALA A CA 1
ATOM 579 C C . ALA A 1 75 ? -0.489 -4.298 1.892 1.00 88.31 75 ALA A C 1
ATOM 581 O O . ALA A 1 75 ? -1.688 -4.057 2.010 1.00 88.31 75 ALA A O 1
ATOM 582 N N . ILE A 1 76 ? 0.325 -3.554 1.155 1.00 83.38 76 ILE A N 1
ATOM 583 C CA . ILE A 1 76 ? -0.124 -2.434 0.337 1.00 83.38 76 ILE A CA 1
ATOM 584 C C . ILE A 1 76 ? 0.429 -2.609 -1.067 1.00 83.38 76 ILE A C 1
ATOM 586 O O . ILE A 1 76 ? 1.472 -3.230 -1.273 1.00 83.38 76 ILE A O 1
ATOM 590 N N . THR A 1 77 ? -0.277 -2.061 -2.048 1.00 81.81 77 THR A N 1
ATOM 591 C CA . THR A 1 77 ? 0.254 -1.998 -3.408 1.00 81.81 77 THR A CA 1
ATOM 592 C C . THR A 1 77 ? 1.428 -1.020 -3.448 1.00 81.81 77 THR A C 1
ATOM 594 O O . THR A 1 77 ? 1.448 -0.044 -2.697 1.00 81.81 77 THR A O 1
ATOM 597 N N . ALA A 1 78 ? 2.385 -1.232 -4.359 1.00 77.25 78 ALA A N 1
ATOM 598 C CA . ALA A 1 78 ? 3.496 -0.296 -4.556 1.00 77.25 78 ALA A CA 1
ATOM 599 C C . ALA A 1 78 ? 2.988 1.137 -4.804 1.00 77.25 78 ALA A C 1
ATOM 601 O O . ALA A 1 78 ? 3.509 2.097 -4.244 1.00 77.25 78 ALA A O 1
ATOM 602 N N . HIS A 1 79 ? 1.900 1.281 -5.567 1.00 74.94 79 HIS A N 1
ATOM 603 C CA . HIS A 1 79 ? 1.240 2.569 -5.768 1.00 74.94 79 HIS A CA 1
ATOM 604 C C . HIS A 1 79 ? 0.678 3.160 -4.462 1.00 74.94 79 HIS A C 1
ATOM 606 O O . HIS A 1 79 ? 0.897 4.333 -4.179 1.00 74.94 79 HIS A O 1
ATOM 612 N N . GLY A 1 80 ? 0.015 2.350 -3.630 1.00 73.12 80 GLY A N 1
ATOM 613 C CA . GLY A 1 80 ? -0.502 2.779 -2.326 1.00 73.12 80 GLY A CA 1
ATOM 614 C C . GLY A 1 80 ? 0.584 3.162 -1.315 1.00 73.12 80 GLY A C 1
ATOM 615 O O . GLY A 1 80 ? 0.306 3.916 -0.388 1.00 73.12 80 GLY A O 1
ATOM 616 N N . ALA A 1 81 ? 1.819 2.696 -1.514 1.00 69.62 81 ALA A N 1
ATOM 617 C CA . ALA A 1 81 ? 2.985 3.073 -0.718 1.00 69.62 81 ALA A CA 1
ATOM 618 C C . ALA A 1 81 ? 3.612 4.418 -1.134 1.00 69.62 81 ALA A C 1
ATOM 620 O O . ALA A 1 81 ? 4.580 4.863 -0.514 1.00 69.62 81 ALA A O 1
ATOM 621 N N . GLN A 1 82 ? 3.118 5.085 -2.185 1.00 69.94 82 GLN A N 1
ATOM 622 C CA . GLN A 1 82 ? 3.670 6.376 -2.596 1.00 69.94 82 GLN A CA 1
ATOM 623 C C . GLN A 1 82 ? 3.531 7.418 -1.479 1.00 69.94 82 GLN A C 1
ATOM 625 O O . GLN A 1 82 ? 2.446 7.675 -0.969 1.00 69.94 82 GLN A O 1
ATOM 630 N N . GLY A 1 83 ? 4.657 8.030 -1.103 1.00 64.06 83 GLY A N 1
ATOM 631 C CA . GLY A 1 83 ? 4.716 9.019 -0.022 1.00 64.06 83 GLY A CA 1
ATOM 632 C C . GLY A 1 83 ? 4.823 8.419 1.383 1.00 64.06 83 GLY A C 1
ATOM 633 O O . GLY A 1 83 ? 5.164 9.147 2.311 1.00 64.06 83 GLY A O 1
ATOM 634 N N . ALA A 1 84 ? 4.626 7.107 1.542 1.00 65.31 84 ALA A N 1
ATOM 635 C CA . ALA A 1 84 ? 4.965 6.398 2.769 1.00 65.31 84 ALA A CA 1
ATOM 636 C C . ALA A 1 84 ? 6.464 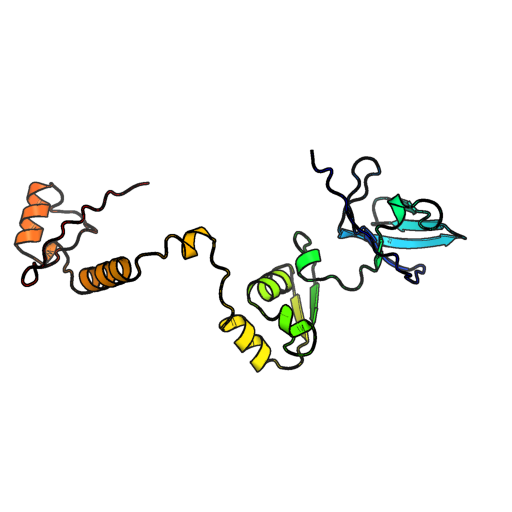6.057 2.769 1.00 65.31 84 ALA A C 1
ATOM 638 O O . ALA A 1 84 ? 7.041 5.708 1.738 1.00 65.31 84 ALA A O 1
ATOM 639 N N . SER A 1 85 ? 7.123 6.200 3.918 1.00 65.19 85 SER A N 1
ATOM 640 C CA . SER A 1 85 ? 8.516 5.786 4.110 1.00 65.19 85 SER A CA 1
ATOM 641 C C . SER A 1 85 ? 8.593 4.897 5.336 1.00 65.19 85 SER A C 1
ATOM 643 O O . SER A 1 85 ? 8.400 5.374 6.452 1.00 65.19 85 SER A O 1
ATOM 645 N N . GLU A 1 86 ? 8.904 3.626 5.121 1.00 76.00 86 GLU A N 1
ATOM 646 C CA . GLU A 1 86 ? 9.015 2.621 6.177 1.00 76.00 86 GLU A CA 1
ATOM 647 C C . GLU A 1 86 ? 10.484 2.241 6.399 1.00 76.00 86 GLU A C 1
ATOM 649 O O . GLU A 1 86 ? 11.363 2.487 5.566 1.00 76.00 86 GLU A O 1
ATOM 654 N N . THR A 1 87 ? 10.788 1.669 7.561 1.00 78.69 87 THR A N 1
ATOM 655 C CA . THR A 1 87 ? 12.162 1.249 7.877 1.00 78.69 87 THR A CA 1
ATOM 656 C C . THR A 1 87 ? 12.568 0.019 7.056 1.00 78.69 87 THR A C 1
ATOM 658 O O . THR A 1 87 ? 13.695 -0.051 6.556 1.00 78.69 87 THR A O 1
ATOM 661 N N . PHE A 1 88 ? 11.627 -0.912 6.869 1.00 85.31 88 PHE A N 1
ATOM 662 C CA . PHE A 1 88 ? 11.822 -2.206 6.220 1.00 85.31 88 PHE A CA 1
ATOM 663 C C . PHE A 1 88 ? 10.661 -2.519 5.267 1.00 85.31 88 PHE A C 1
ATOM 665 O O . PHE A 1 88 ? 9.508 -2.292 5.631 1.00 85.31 88 PHE A O 1
ATOM 672 N N . ALA A 1 89 ? 10.942 -3.114 4.101 1.00 86.62 89 ALA A N 1
ATOM 673 C CA . ALA A 1 89 ? 9.907 -3.707 3.246 1.00 86.62 89 ALA A CA 1
ATOM 674 C C . ALA A 1 89 ? 10.235 -5.128 2.813 1.00 86.62 89 ALA A C 1
ATOM 676 O O . ALA A 1 89 ? 11.392 -5.513 2.625 1.00 86.62 89 ALA A O 1
ATOM 677 N N . ILE A 1 90 ? 9.157 -5.865 2.567 1.00 90.12 90 ILE A N 1
ATOM 678 C CA . ILE A 1 90 ? 9.160 -7.106 1.812 1.00 90.12 90 ILE A CA 1
ATOM 679 C C . ILE A 1 90 ? 8.313 -6.854 0.564 1.00 90.12 90 ILE A C 1
ATOM 681 O O . ILE A 1 90 ? 7.111 -6.618 0.672 1.00 90.12 90 ILE A O 1
ATOM 685 N N . ALA A 1 91 ? 8.943 -6.868 -0.607 1.00 89.69 91 ALA A N 1
ATOM 686 C CA . ALA A 1 91 ? 8.271 -6.725 -1.891 1.00 89.69 91 ALA A CA 1
ATOM 687 C C . ALA A 1 91 ? 7.983 -8.111 -2.477 1.00 89.69 91 ALA A C 1
ATOM 689 O O . ALA A 1 91 ? 8.880 -8.955 -2.572 1.00 89.69 91 ALA A O 1
ATOM 690 N N . LEU A 1 92 ? 6.731 -8.342 -2.867 1.00 90.75 92 LEU A N 1
ATOM 691 C CA . LEU A 1 92 ? 6.333 -9.517 -3.633 1.00 90.75 92 LEU A CA 1
ATOM 692 C C . LEU A 1 92 ? 6.194 -9.115 -5.097 1.00 90.75 92 LEU A C 1
ATOM 694 O O . LEU A 1 92 ? 5.241 -8.445 -5.485 1.00 90.75 92 LEU A O 1
ATOM 698 N N . GLU A 1 93 ? 7.144 -9.562 -5.897 1.00 91.00 93 GLU A N 1
ATOM 699 C CA . GLU A 1 93 ? 7.292 -9.210 -7.299 1.00 91.00 93 GLU A CA 1
ATOM 700 C C . GLU A 1 93 ? 7.197 -10.475 -8.161 1.00 91.00 93 GLU A C 1
ATOM 702 O O . GLU A 1 93 ? 7.115 -11.594 -7.643 1.00 91.00 93 GLU A O 1
ATOM 707 N N . GLY A 1 94 ? 7.137 -10.328 -9.481 1.00 89.62 94 GLY A N 1
ATOM 708 C CA . GLY A 1 94 ? 7.162 -11.490 -10.366 1.00 89.62 94 GLY A CA 1
ATOM 709 C C . GLY A 1 94 ? 6.570 -11.264 -11.742 1.00 89.62 94 GLY A C 1
ATOM 710 O O . GLY A 1 94 ? 6.017 -10.206 -12.042 1.00 89.62 94 GLY A O 1
ATOM 711 N N . THR A 1 95 ? 6.683 -12.287 -12.579 1.00 90.88 95 THR A N 1
ATOM 712 C CA . THR A 1 95 ? 6.232 -12.267 -13.976 1.00 90.88 95 THR A CA 1
ATOM 713 C C . THR A 1 95 ? 5.052 -13.195 -14.253 1.00 90.88 95 THR A C 1
ATOM 715 O O . THR A 1 95 ? 4.583 -13.265 -15.390 1.00 90.88 95 THR A O 1
ATOM 718 N N . GLU A 1 96 ? 4.505 -13.857 -13.231 1.00 89.50 96 GLU A N 1
ATOM 719 C CA . GLU A 1 96 ? 3.335 -14.725 -13.366 1.00 89.50 96 GLU A CA 1
ATOM 720 C C . GLU A 1 96 ? 2.029 -14.079 -12.873 1.00 89.50 96 GLU A C 1
ATOM 722 O O . GLU A 1 96 ? 1.999 -13.172 -12.033 1.00 89.50 96 GLU A O 1
ATOM 727 N N . GLY A 1 97 ? 0.903 -14.585 -13.388 1.00 88.62 97 GLY A N 1
ATOM 728 C CA . GLY A 1 97 ? -0.439 -14.159 -12.989 1.00 88.62 97 GLY A CA 1
ATOM 729 C C . GLY A 1 97 ? -0.659 -12.655 -13.167 1.00 88.62 97 GLY A C 1
ATOM 730 O O . GLY A 1 97 ? -0.312 -12.081 -14.199 1.00 88.62 97 GLY A O 1
ATOM 731 N N . ASN A 1 98 ? -1.230 -12.013 -12.146 1.00 85.44 98 ASN A N 1
ATOM 732 C CA . ASN A 1 98 ? -1.480 -10.569 -12.153 1.00 85.44 98 ASN A CA 1
ATOM 733 C C . ASN A 1 98 ? -0.210 -9.736 -11.896 1.00 85.44 98 ASN A C 1
ATOM 735 O O . ASN A 1 98 ? -0.192 -8.554 -12.233 1.00 85.44 98 ASN A O 1
ATOM 739 N N . ARG A 1 99 ? 0.864 -10.331 -11.350 1.00 86.38 99 ARG A N 1
ATOM 740 C CA . ARG A 1 99 ? 2.113 -9.611 -11.027 1.00 86.38 99 ARG A CA 1
ATOM 741 C C . ARG A 1 99 ? 2.850 -9.141 -12.277 1.00 86.38 99 ARG A C 1
ATOM 743 O O . ARG A 1 99 ? 3.416 -8.054 -12.265 1.00 86.38 99 ARG A O 1
ATOM 750 N N . LYS A 1 100 ? 2.719 -9.870 -13.391 1.00 86.25 100 LYS A N 1
ATOM 751 C CA . LYS A 1 100 ? 3.285 -9.484 -14.696 1.00 86.25 100 LYS A CA 1
ATOM 752 C C . LYS A 1 100 ? 2.880 -8.082 -15.155 1.00 86.25 100 LYS A C 1
ATOM 754 O O . LYS A 1 100 ? 3.632 -7.434 -15.868 1.00 86.25 100 LYS A O 1
ATOM 759 N N . LEU A 1 101 ? 1.693 -7.615 -14.752 1.00 82.31 101 LEU A N 1
ATOM 760 C CA . LEU A 1 101 ? 1.193 -6.284 -15.106 1.00 82.31 101 LEU A CA 1
ATOM 761 C C . LEU A 1 101 ? 1.981 -5.173 -14.403 1.00 82.31 101 LEU A C 1
ATOM 763 O O . LEU A 1 101 ? 1.998 -4.046 -14.883 1.00 82.31 101 LEU A O 1
ATOM 767 N N . MET A 1 102 ? 2.620 -5.498 -13.278 1.00 80.06 102 MET A N 1
ATOM 768 C CA . MET A 1 102 ? 3.416 -4.594 -12.448 1.00 80.06 102 MET A CA 1
ATOM 769 C C . MET A 1 102 ? 4.927 -4.830 -12.612 1.00 80.06 102 MET A C 1
ATOM 771 O O . MET A 1 102 ? 5.721 -4.130 -11.989 1.00 80.06 102 MET A O 1
ATOM 775 N N . ALA A 1 103 ? 5.342 -5.773 -13.465 1.00 83.81 103 ALA A N 1
ATOM 776 C CA . ALA A 1 103 ? 6.744 -6.074 -13.746 1.00 83.81 103 ALA A CA 1
ATOM 777 C C . ALA A 1 103 ? 7.358 -5.019 -14.684 1.00 83.81 103 ALA A C 1
ATOM 779 O O . ALA A 1 103 ? 7.594 -5.267 -15.863 1.00 83.81 103 ALA A O 1
ATOM 780 N N . GLY A 1 104 ? 7.581 -3.816 -14.160 1.00 85.31 104 GLY A N 1
ATOM 781 C CA . GLY A 1 104 ? 8.180 -2.704 -14.890 1.00 85.31 104 GLY A CA 1
ATOM 782 C C . GLY A 1 104 ? 8.995 -1.790 -13.983 1.00 85.31 104 GLY A C 1
ATOM 783 O O . GLY A 1 104 ? 8.858 -1.818 -12.757 1.00 85.31 104 GLY A O 1
ATOM 784 N N . PHE A 1 105 ? 9.838 -0.959 -14.600 1.00 84.88 105 PHE A N 1
ATOM 785 C CA . PHE A 1 105 ? 10.794 -0.113 -13.885 1.00 84.88 105 PHE A CA 1
ATOM 786 C C . PHE A 1 105 ? 10.137 0.814 -12.855 1.00 84.88 105 PHE A C 1
ATOM 788 O O . PHE A 1 105 ? 10.603 0.887 -11.725 1.00 84.88 105 PHE A O 1
ATOM 795 N N . GLU A 1 106 ? 9.034 1.485 -13.200 1.00 82.38 106 GLU A N 1
ATOM 796 C CA . GLU A 1 106 ? 8.359 2.430 -12.296 1.00 82.38 106 GLU A CA 1
ATOM 797 C C . GLU A 1 106 ? 7.847 1.755 -11.014 1.00 82.38 106 GLU A C 1
ATOM 799 O O . GLU A 1 106 ? 8.035 2.282 -9.917 1.00 82.38 106 GLU A O 1
ATOM 804 N N . SER A 1 107 ? 7.225 0.577 -11.142 1.00 82.44 107 SER A N 1
ATOM 805 C CA . SER A 1 107 ? 6.693 -0.172 -9.998 1.00 82.44 107 SER A CA 1
ATOM 806 C C . SER A 1 107 ? 7.822 -0.651 -9.091 1.00 82.44 107 SER A C 1
ATOM 808 O O . SER A 1 107 ? 7.787 -0.396 -7.888 1.00 82.44 107 SER A O 1
ATOM 810 N N . ALA A 1 108 ? 8.865 -1.253 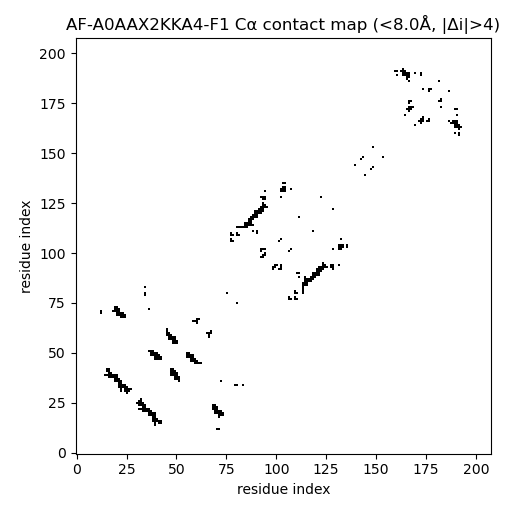-9.675 1.00 85.06 108 ALA A N 1
ATOM 811 C CA . ALA A 1 108 ? 10.043 -1.690 -8.935 1.00 85.06 108 ALA A CA 1
ATOM 812 C C . ALA A 1 108 ? 10.746 -0.506 -8.254 1.00 85.06 108 ALA A C 1
ATOM 814 O O . ALA A 1 108 ? 11.094 -0.575 -7.079 1.00 85.06 108 ALA A O 1
ATOM 815 N N . TYR A 1 109 ? 10.893 0.623 -8.949 1.00 84.62 109 TYR A N 1
ATOM 816 C CA . TYR A 1 109 ? 11.478 1.828 -8.375 1.00 84.62 109 TYR A CA 1
ATOM 817 C C . TYR A 1 109 ? 10.675 2.315 -7.168 1.00 84.62 109 TYR A C 1
ATOM 819 O O . TYR A 1 109 ? 11.249 2.554 -6.107 1.00 84.62 109 TYR A O 1
ATOM 827 N N . VAL A 1 110 ? 9.348 2.415 -7.277 1.00 82.62 110 VAL A N 1
ATOM 828 C CA . VAL A 1 110 ? 8.497 2.819 -6.150 1.00 82.62 110 VAL A CA 1
ATOM 829 C C . VAL A 1 110 ? 8.548 1.797 -5.012 1.00 82.62 110 VAL A C 1
ATOM 831 O O . VAL A 1 110 ? 8.655 2.207 -3.864 1.00 82.62 110 VAL A O 1
ATOM 834 N N . ALA A 1 111 ? 8.506 0.495 -5.284 1.00 80.94 111 ALA A N 1
ATOM 835 C CA . ALA A 1 111 ? 8.519 -0.524 -4.234 1.00 80.94 111 ALA A CA 1
ATOM 836 C C . ALA A 1 111 ? 9.849 -0.556 -3.461 1.00 80.94 111 ALA A C 1
ATOM 838 O O . ALA A 1 111 ? 9.858 -0.693 -2.238 1.00 80.94 111 ALA A O 1
ATOM 839 N N . LEU A 1 112 ? 10.977 -0.406 -4.164 1.00 85.00 112 LEU A N 1
ATOM 840 C CA . LEU A 1 112 ? 12.309 -0.604 -3.590 1.00 85.00 112 LEU A CA 1
ATOM 841 C C . LEU A 1 112 ? 12.933 0.675 -3.017 1.00 85.00 112 LEU A C 1
ATOM 843 O O . LEU A 1 112 ? 13.711 0.597 -2.071 1.00 85.00 112 LEU A O 1
ATOM 847 N N . SER A 1 113 ? 12.602 1.855 -3.551 1.00 81.81 113 SER A N 1
ATOM 848 C CA . SER A 1 113 ? 13.233 3.122 -3.134 1.00 81.81 113 SER A CA 1
ATOM 849 C C . SER A 1 113 ? 12.643 3.746 -1.866 1.00 81.81 113 SER A C 1
ATOM 851 O O . SER A 1 113 ? 13.193 4.711 -1.341 1.00 81.81 113 SER A O 1
ATOM 853 N N . ARG A 1 114 ? 11.511 3.236 -1.367 1.00 72.62 114 ARG A N 1
ATOM 854 C CA . ARG A 1 114 ? 10.760 3.860 -0.260 1.00 72.62 114 ARG A CA 1
ATOM 855 C C . ARG A 1 114 ? 11.233 3.436 1.132 1.00 72.62 114 ARG A C 1
ATOM 857 O O . ARG A 1 114 ? 10.708 3.945 2.121 1.00 72.62 114 ARG A O 1
ATOM 864 N N . MET A 1 115 ? 12.203 2.524 1.218 1.00 76.12 115 MET A N 1
ATOM 865 C CA . MET A 1 115 ? 12.691 1.980 2.487 1.00 76.12 115 MET A CA 1
ATOM 866 C C . MET A 1 115 ? 13.968 2.640 2.969 1.00 76.12 115 MET A C 1
ATOM 868 O O . MET A 1 115 ? 14.881 2.898 2.191 1.00 76.12 115 MET A O 1
ATOM 872 N N . LYS A 1 116 ? 14.052 2.860 4.284 1.00 75.56 116 LYS A N 1
ATOM 873 C CA . LYS A 1 116 ? 15.200 3.543 4.896 1.00 75.56 116 LYS A CA 1
ATOM 874 C C . LYS A 1 116 ? 16.411 2.640 5.114 1.00 75.56 116 LYS A C 1
ATOM 876 O O . LYS A 1 116 ? 17.528 3.145 5.088 1.00 75.56 116 LYS A O 1
ATOM 881 N N . GLN A 1 117 ? 16.206 1.349 5.388 1.00 83.19 117 GLN A N 1
ATOM 882 C CA . GLN A 1 117 ? 17.299 0.459 5.801 1.00 83.19 117 GLN A CA 1
ATOM 883 C C . GLN A 1 117 ? 17.433 -0.798 4.947 1.00 83.19 117 GLN A C 1
ATOM 885 O O . GLN A 1 117 ? 18.540 -1.121 4.525 1.00 83.19 117 GLN A O 1
ATOM 890 N N . HIS A 1 118 ? 16.344 -1.530 4.707 1.00 87.44 118 HIS A N 1
ATOM 891 C CA . HIS A 1 118 ? 16.432 -2.812 4.010 1.00 87.44 118 HIS A CA 1
ATOM 892 C C . HIS A 1 118 ? 15.161 -3.142 3.230 1.00 87.44 118 HIS A C 1
ATOM 894 O O . HIS A 1 118 ? 14.043 -2.873 3.679 1.00 87.44 118 HIS A O 1
ATOM 900 N N . VAL A 1 119 ? 15.351 -3.787 2.080 1.00 89.56 119 VAL A N 1
ATOM 901 C CA . VAL A 1 119 ? 14.281 -4.348 1.261 1.00 89.56 119 VAL A CA 1
ATOM 902 C C . VAL A 1 119 ? 14.601 -5.795 0.904 1.00 89.56 119 VAL A C 1
ATOM 904 O O . VAL A 1 119 ? 15.708 -6.107 0.470 1.00 89.56 119 VAL A O 1
ATOM 907 N N . GLN A 1 120 ? 13.626 -6.683 1.088 1.00 92.44 120 GLN A N 1
ATOM 908 C CA . GLN A 1 120 ? 13.695 -8.066 0.625 1.00 92.44 120 GLN A CA 1
ATOM 909 C C . GLN A 1 120 ? 12.704 -8.270 -0.517 1.00 92.44 120 GLN A C 1
ATOM 911 O O . GLN A 1 120 ? 11.538 -7.914 -0.384 1.00 92.44 120 GLN A O 1
ATOM 916 N N . VAL A 1 121 ? 13.151 -8.866 -1.620 1.00 91.94 121 VAL A N 1
ATOM 917 C CA . VAL A 1 121 ? 12.288 -9.155 -2.772 1.00 91.94 121 VAL A CA 1
ATOM 918 C C . VAL A 1 121 ? 12.057 -10.656 -2.879 1.00 91.94 121 VAL A C 1
ATOM 920 O O . VAL A 1 121 ? 13.012 -11.425 -2.998 1.00 91.94 121 VAL A O 1
ATOM 923 N N . TYR A 1 122 ? 10.790 -11.061 -2.879 1.00 93.56 122 TYR A N 1
ATOM 924 C CA . TYR A 1 122 ? 10.360 -12.405 -3.248 1.00 93.56 122 TYR A CA 1
ATOM 925 C C . TYR A 1 122 ? 9.799 -12.362 -4.662 1.00 93.56 122 TYR A C 1
ATOM 927 O O . TYR A 1 122 ? 8.895 -11.584 -4.948 1.00 93.56 122 TYR A O 1
ATOM 935 N N . THR A 1 123 ? 10.343 -13.191 -5.547 1.00 93.50 123 THR A N 1
ATOM 936 C CA . THR A 1 123 ? 9.936 -13.264 -6.951 1.00 93.50 123 THR A CA 1
ATOM 937 C C . THR A 1 123 ? 9.852 -14.713 -7.402 1.00 93.50 123 THR A C 1
ATOM 939 O O . THR A 1 123 ? 10.582 -15.564 -6.893 1.00 93.50 123 THR A O 1
ATOM 942 N N . ASP A 1 124 ? 8.932 -14.987 -8.321 1.00 94.56 124 ASP A N 1
ATOM 943 C CA . ASP A 1 124 ? 8.757 -16.299 -8.950 1.00 94.56 124 ASP A CA 1
ATOM 944 C C . ASP A 1 124 ? 9.919 -16.634 -9.898 1.00 94.56 124 ASP A C 1
ATOM 946 O O . ASP A 1 124 ? 10.451 -17.742 -9.873 1.00 94.56 124 ASP A O 1
ATOM 950 N N . ASN A 1 125 ? 10.368 -15.657 -10.682 1.00 93.94 125 ASN A N 1
ATOM 951 C CA . ASN A 1 125 ? 11.461 -15.788 -11.629 1.00 93.94 125 ASN A CA 1
ATOM 952 C C . ASN A 1 125 ? 12.338 -14.534 -11.591 1.00 93.94 125 ASN A C 1
ATOM 954 O O . ASN A 1 125 ? 12.020 -13.507 -12.194 1.00 93.94 125 ASN A O 1
ATOM 958 N N . ARG A 1 126 ? 13.487 -14.638 -10.913 1.00 94.06 126 ARG A N 1
ATOM 959 C CA . ARG A 1 126 ? 14.437 -13.525 -10.782 1.00 94.06 126 ARG A CA 1
ATOM 960 C C . ARG A 1 126 ? 14.871 -12.978 -12.137 1.00 94.06 126 ARG A C 1
ATOM 962 O O . ARG A 1 126 ? 14.803 -11.770 -12.321 1.00 94.06 126 ARG A O 1
ATOM 969 N N . GLN A 1 127 ? 15.298 -13.851 -13.050 1.00 94.31 127 GLN A N 1
ATOM 970 C CA . GLN A 1 127 ? 15.819 -13.430 -14.350 1.00 94.31 127 GLN A CA 1
ATOM 971 C C . GLN A 1 127 ? 14.722 -12.766 -15.183 1.00 94.31 127 GLN A C 1
ATOM 973 O O . GLN A 1 127 ? 14.904 -11.659 -15.679 1.00 94.31 127 GLN A O 1
ATOM 978 N N . GLY A 1 128 ? 13.548 -13.398 -15.256 1.00 93.00 128 GLY A N 1
ATOM 979 C CA . GLY A 1 128 ? 12.414 -12.856 -15.999 1.00 93.00 128 GLY A CA 1
ATOM 980 C C . GLY A 1 128 ? 11.961 -11.497 -15.465 1.00 93.00 128 GLY A C 1
ATOM 981 O O . GLY A 1 128 ? 11.671 -10.596 -16.246 1.00 93.00 128 GLY A O 1
ATOM 982 N N . TRP A 1 129 ? 11.941 -11.318 -14.143 1.00 92.88 129 TRP A N 1
ATOM 983 C CA . TRP A 1 129 ? 11.584 -10.037 -13.536 1.00 92.88 129 TRP A CA 1
ATOM 984 C C . TRP A 1 129 ? 12.645 -8.956 -13.786 1.00 92.88 129 TRP A C 1
ATOM 986 O O . TRP A 1 129 ? 12.287 -7.832 -14.138 1.00 92.88 129 TRP A O 1
ATOM 996 N N . THR A 1 130 ? 13.941 -9.279 -13.695 1.00 91.75 130 THR A N 1
ATOM 997 C CA . THR A 1 130 ? 15.004 -8.319 -14.038 1.00 91.75 130 THR A CA 1
ATOM 998 C C . THR A 1 130 ? 14.985 -7.941 -15.516 1.00 91.75 130 THR A C 1
ATOM 1000 O O . THR A 1 130 ? 15.156 -6.770 -15.847 1.00 91.75 130 THR A O 1
ATOM 1003 N N . ASP A 1 131 ? 14.713 -8.896 -16.405 1.00 91.69 131 ASP A N 1
ATOM 1004 C CA . ASP A 1 131 ? 14.598 -8.634 -17.840 1.00 91.69 131 ASP A CA 1
ATOM 1005 C C . ASP A 1 131 ? 13.381 -7.752 -18.138 1.00 91.69 131 ASP A C 1
ATOM 1007 O O . ASP A 1 131 ? 13.479 -6.821 -18.935 1.00 91.69 131 ASP A O 1
ATOM 1011 N N . ALA A 1 132 ? 12.249 -7.990 -17.470 1.00 89.50 132 ALA A N 1
ATOM 1012 C CA . ALA A 1 132 ? 11.053 -7.162 -17.604 1.00 89.50 132 ALA A CA 1
ATOM 1013 C C . ALA A 1 132 ? 11.299 -5.715 -17.147 1.00 89.50 132 ALA A C 1
ATOM 1015 O O . ALA A 1 132 ? 10.879 -4.779 -17.823 1.00 89.50 132 ALA A O 1
ATOM 1016 N N . ILE A 1 133 ? 12.033 -5.520 -16.047 1.00 89.44 133 ILE A N 1
ATOM 1017 C CA . ILE A 1 133 ? 12.425 -4.186 -15.573 1.00 89.44 133 ILE A CA 1
ATOM 1018 C C . ILE A 1 133 ? 13.345 -3.489 -16.579 1.00 89.44 133 ILE A C 1
ATOM 1020 O O . ILE A 1 133 ? 13.109 -2.329 -16.911 1.00 89.44 133 ILE A O 1
ATOM 1024 N N . ASN A 1 134 ? 14.375 -4.183 -17.069 1.00 86.62 134 ASN A N 1
ATOM 1025 C CA . ASN A 1 134 ? 15.383 -3.601 -17.959 1.00 86.62 134 ASN A CA 1
ATOM 1026 C C . ASN A 1 134 ? 14.827 -3.254 -19.345 1.00 86.62 134 ASN A C 1
ATOM 1028 O O . ASN A 1 134 ? 15.278 -2.296 -19.966 1.00 86.62 134 ASN A O 1
ATOM 1032 N N . ASN A 1 135 ? 13.847 -4.021 -19.821 1.00 85.31 135 ASN A N 1
ATOM 1033 C CA . ASN A 1 135 ? 13.221 -3.820 -21.126 1.00 85.31 135 ASN A CA 1
ATOM 1034 C C . ASN A 1 135 ? 11.908 -3.024 -21.045 1.00 85.31 135 ASN A C 1
ATOM 1036 O O . ASN A 1 135 ? 11.195 -2.911 -22.044 1.00 85.31 135 ASN A O 1
ATOM 1040 N N . ALA A 1 136 ? 11.557 -2.490 -19.870 1.00 77.44 136 ALA A N 1
ATOM 1041 C CA . ALA A 1 136 ? 10.333 -1.725 -19.692 1.00 77.44 136 ALA A CA 1
ATOM 1042 C C . ALA A 1 136 ? 10.375 -0.447 -20.543 1.00 77.44 136 ALA A C 1
ATOM 1044 O O . ALA A 1 136 ? 11.185 0.453 -20.312 1.00 77.44 136 ALA A O 1
ATOM 1045 N N . VAL A 1 137 ? 9.471 -0.358 -21.519 1.00 71.62 137 VAL A N 1
ATOM 1046 C CA . VAL A 1 137 ? 9.308 0.839 -22.348 1.00 71.62 137 VAL A CA 1
ATOM 1047 C C . VAL A 1 137 ? 8.751 1.963 -21.477 1.00 71.62 137 VAL A C 1
ATOM 1049 O O . VAL A 1 137 ? 7.687 1.822 -20.871 1.00 71.62 137 VAL A O 1
ATOM 1052 N N . GLN A 1 138 ? 9.471 3.083 -21.417 1.00 69.50 138 GLN A N 1
ATOM 1053 C CA . GLN A 1 138 ? 8.979 4.299 -20.774 1.00 69.50 138 GLN A CA 1
ATOM 1054 C C . GLN A 1 138 ? 7.739 4.794 -21.519 1.00 69.50 138 GLN A C 1
ATOM 1056 O O . GLN A 1 138 ? 7.709 4.806 -22.752 1.00 69.50 138 GLN A O 1
ATOM 1061 N N . LYS A 1 139 ? 6.699 5.192 -20.783 1.00 76.19 139 LYS A N 1
ATOM 1062 C CA . LYS A 1 139 ? 5.484 5.718 -21.410 1.00 76.19 139 LYS A CA 1
ATOM 1063 C C . LYS A 1 139 ? 5.825 7.020 -22.132 1.00 76.19 139 LYS A C 1
ATOM 1065 O O . LYS A 1 139 ? 6.272 7.973 -21.502 1.00 76.19 139 LYS A O 1
ATOM 1070 N N . GLY A 1 140 ? 5.600 7.051 -23.443 1.00 74.38 140 GLY A N 1
ATOM 1071 C CA . GLY A 1 140 ? 5.677 8.283 -24.221 1.00 74.38 140 GLY A CA 1
ATOM 1072 C C . GLY A 1 140 ? 4.525 9.218 -23.867 1.00 74.38 140 GLY A C 1
ATOM 1073 O O . GLY A 1 140 ? 3.428 8.779 -23.505 1.00 74.38 140 GLY A O 1
ATOM 1074 N N . THR A 1 141 ? 4.765 10.516 -23.971 1.00 80.44 141 THR A N 1
ATOM 1075 C CA . THR A 1 141 ? 3.706 11.518 -23.885 1.00 80.44 141 THR A CA 1
ATOM 1076 C C . THR A 1 141 ? 2.971 11.620 -25.222 1.00 80.44 141 THR A C 1
ATOM 1078 O O . THR A 1 141 ? 3.494 11.236 -26.267 1.00 80.44 141 THR A O 1
ATOM 1081 N N . ALA A 1 142 ? 1.754 12.175 -25.222 1.00 80.44 142 ALA A N 1
ATOM 1082 C CA . ALA A 1 142 ? 1.064 12.484 -26.476 1.00 80.44 142 ALA A CA 1
ATOM 1083 C C . ALA A 1 142 ? 1.923 13.396 -27.373 1.00 80.44 142 ALA A C 1
ATOM 1085 O O . ALA A 1 142 ? 1.957 13.208 -28.584 1.00 80.44 142 ALA A O 1
ATOM 1086 N N . HIS A 1 143 ? 2.666 14.329 -26.772 1.00 77.12 143 HIS A N 1
ATOM 1087 C CA . HIS A 1 143 ? 3.596 15.198 -27.485 1.00 77.12 143 HIS A CA 1
ATOM 1088 C C . HIS A 1 143 ? 4.709 14.406 -28.181 1.00 77.12 143 HIS A C 1
ATOM 1090 O O . HIS A 1 143 ? 4.936 14.647 -29.353 1.00 77.12 143 HIS A O 1
ATOM 1096 N N . ASP A 1 144 ? 5.304 13.393 -27.542 1.00 72.75 144 ASP A N 1
ATOM 1097 C CA . ASP A 1 144 ? 6.336 12.551 -28.177 1.00 72.75 144 ASP A CA 1
ATOM 1098 C C . ASP A 1 144 ? 5.800 11.738 -29.370 1.00 72.75 144 ASP A C 1
ATOM 1100 O O . ASP A 1 144 ? 6.555 11.342 -30.255 1.00 72.75 144 ASP A O 1
ATOM 1104 N N . VAL A 1 145 ? 4.491 11.463 -29.394 1.00 76.56 145 VAL A N 1
ATOM 1105 C CA . VAL A 1 145 ? 3.827 10.774 -30.511 1.00 76.56 145 VAL A CA 1
ATOM 1106 C C . VAL A 1 145 ? 3.515 11.742 -31.656 1.00 76.56 145 VAL A C 1
ATOM 1108 O O . VAL A 1 145 ? 3.635 11.362 -32.821 1.00 76.56 145 VAL A O 1
ATOM 1111 N N . PHE A 1 146 ? 3.106 12.975 -31.344 1.00 75.00 146 PHE A N 1
ATOM 1112 C CA . PHE A 1 146 ? 2.758 13.994 -32.345 1.00 75.00 146 PHE A CA 1
ATOM 1113 C C . PHE A 1 146 ? 3.978 14.741 -32.900 1.00 75.00 146 PHE A C 1
ATOM 1115 O O . PHE A 1 146 ? 4.004 15.089 -34.077 1.00 75.00 146 PHE A O 1
ATOM 1122 N N . GLU A 1 147 ? 4.992 14.941 -32.068 1.00 68.00 147 GLU A N 1
ATOM 1123 C CA . GLU A 1 147 ? 6.285 15.542 -32.373 1.00 68.00 147 GLU A CA 1
ATOM 1124 C C . GLU A 1 147 ? 7.385 14.584 -31.898 1.00 68.00 147 GLU A C 1
ATOM 1126 O O . GLU A 1 147 ? 8.074 14.855 -30.910 1.00 68.00 147 GLU A O 1
ATOM 1131 N N . PRO A 1 148 ? 7.564 13.429 -32.568 1.00 64.56 148 PRO A N 1
ATOM 1132 C CA . PRO A 1 148 ? 8.719 12.596 -32.289 1.00 64.56 148 PRO A CA 1
ATOM 1133 C C . PRO A 1 148 ? 9.956 13.467 -32.475 1.00 64.56 148 PRO A C 1
ATOM 1135 O O . PRO A 1 148 ? 10.089 14.126 -33.515 1.00 64.56 148 PRO A O 1
ATOM 1138 N N . LYS A 1 149 ? 10.845 13.496 -31.465 1.00 60.62 149 LYS A N 1
ATOM 1139 C CA . LYS A 1 149 ? 12.151 14.154 -31.598 1.00 60.62 149 LYS A CA 1
ATOM 1140 C C . LYS A 1 149 ? 12.697 13.760 -32.966 1.00 60.62 149 LYS A C 1
ATOM 1142 O O . LYS A 1 149 ? 12.649 12.571 -33.293 1.00 60.62 149 LYS A O 1
ATOM 1147 N N . PRO A 1 150 ? 13.149 14.706 -33.803 1.00 62.09 150 PRO A N 1
ATOM 1148 C CA . PRO A 1 150 ? 13.712 14.346 -35.085 1.00 62.09 150 PRO A CA 1
ATOM 1149 C C . PRO A 1 150 ? 15.021 13.610 -34.803 1.00 62.09 150 PRO A C 1
ATOM 1151 O O . PRO A 1 150 ? 16.095 14.203 -34.770 1.00 62.09 150 PRO A O 1
ATOM 1154 N N . ASP A 1 151 ? 14.937 12.296 -34.590 1.00 61.81 151 ASP A N 1
ATOM 1155 C CA . ASP A 1 151 ? 16.069 11.421 -34.295 1.00 61.81 151 ASP A CA 1
ATOM 1156 C C . ASP A 1 151 ? 17.124 11.572 -35.388 1.00 61.81 151 ASP A C 1
ATOM 1158 O O . ASP A 1 151 ? 18.317 11.527 -35.128 1.00 61.81 151 ASP A O 1
ATOM 1162 N N . ARG A 1 152 ? 16.698 11.889 -36.616 1.00 58.84 152 ARG A N 1
ATOM 1163 C CA . ARG A 1 152 ? 17.593 12.268 -37.711 1.00 58.84 152 ARG A CA 1
ATOM 1164 C C . ARG A 1 152 ? 18.413 13.523 -37.440 1.00 58.84 152 ARG A C 1
ATOM 1166 O O . ARG A 1 152 ? 19.584 13.531 -37.793 1.00 58.84 152 ARG A O 1
ATOM 1173 N N . GLU A 1 153 ? 17.839 14.578 -36.876 1.00 63.62 153 GLU A N 1
ATOM 1174 C CA . GLU A 1 153 ? 18.567 15.815 -36.577 1.00 63.62 153 GLU A CA 1
ATOM 1175 C C . GLU A 1 153 ? 19.504 15.631 -35.389 1.00 63.62 153 GLU A C 1
ATOM 1177 O O . GLU A 1 153 ? 20.644 16.080 -35.460 1.00 63.62 153 GLU A O 1
ATOM 1182 N N . VAL A 1 154 ? 19.080 14.891 -34.361 1.00 65.06 154 VAL A N 1
ATOM 1183 C CA . VAL A 1 154 ? 19.929 14.550 -33.209 1.00 65.06 154 VAL A CA 1
ATOM 1184 C C . VAL A 1 154 ? 21.079 13.631 -33.635 1.00 65.06 154 VAL A C 1
ATOM 1186 O O . VAL A 1 154 ? 22.237 13.954 -33.391 1.00 65.06 154 VAL A O 1
ATOM 1189 N N . MET A 1 155 ? 20.803 12.556 -34.381 1.00 66.69 155 MET A N 1
ATOM 1190 C CA . MET A 1 155 ? 21.834 11.661 -34.925 1.00 66.69 155 MET A CA 1
ATOM 1191 C C . MET A 1 155 ? 22.757 12.375 -35.923 1.00 66.69 155 MET A C 1
ATOM 1193 O O . MET A 1 155 ? 23.956 12.093 -35.973 1.00 66.69 155 MET A O 1
ATOM 1197 N N . ASN A 1 156 ? 22.234 13.307 -36.728 1.00 69.00 156 ASN A N 1
ATOM 1198 C CA . ASN A 1 156 ? 23.063 14.133 -37.606 1.00 69.00 156 ASN A CA 1
ATOM 1199 C C . ASN A 1 156 ? 23.931 15.096 -36.796 1.00 69.00 156 ASN A C 1
ATOM 1201 O O . ASN A 1 156 ? 25.108 15.237 -37.117 1.00 69.00 156 ASN A O 1
ATOM 1205 N N . ALA A 1 157 ? 23.395 15.725 -35.749 1.00 68.06 157 ALA A N 1
ATOM 1206 C CA . 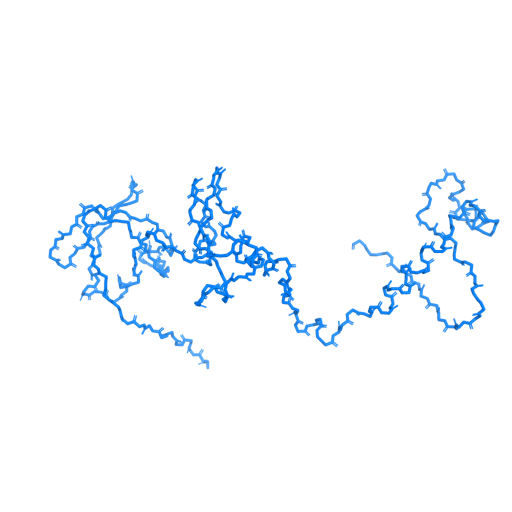ALA A 1 157 ? 24.154 16.593 -34.860 1.00 68.06 157 ALA A CA 1
ATOM 1207 C C . ALA A 1 157 ? 25.273 15.812 -34.157 1.00 68.06 157 ALA A C 1
ATOM 1209 O O . ALA A 1 157 ? 26.413 16.263 -34.189 1.00 68.06 157 ALA A O 1
ATOM 1210 N N . GLU A 1 158 ? 25.001 14.612 -33.635 1.00 74.50 158 GLU A N 1
ATOM 1211 C CA . GLU A 1 158 ? 26.004 13.713 -33.044 1.00 74.50 158 GLU A CA 1
ATOM 1212 C C . GLU A 1 158 ? 27.070 13.271 -34.062 1.00 74.50 158 GLU A C 1
ATOM 1214 O O . GLU A 1 158 ? 28.275 13.308 -33.788 1.00 74.50 158 GLU A O 1
ATOM 1219 N N . ARG A 1 159 ? 26.663 12.910 -35.285 1.00 76.25 159 ARG A N 1
ATOM 1220 C CA . ARG A 1 159 ? 27.593 12.561 -36.371 1.00 76.25 159 ARG A CA 1
ATOM 1221 C C . ARG A 1 159 ? 28.468 13.754 -36.777 1.00 76.25 159 ARG A C 1
ATOM 1223 O O . ARG A 1 159 ? 29.669 13.599 -37.001 1.00 76.25 159 ARG A O 1
ATOM 1230 N N . LEU A 1 160 ? 27.892 14.947 -36.877 1.00 76.75 160 LEU A N 1
ATOM 1231 C CA . LEU A 1 160 ? 28.632 16.164 -37.204 1.00 76.75 160 LEU A CA 1
ATOM 1232 C C . LEU A 1 160 ? 29.577 16.554 -36.061 1.00 76.75 160 LEU A C 1
ATOM 1234 O O . LEU A 1 160 ? 30.726 16.895 -36.323 1.00 76.75 160 LEU A O 1
ATOM 1238 N N . PHE A 1 161 ? 29.151 16.418 -34.803 1.00 73.81 161 PHE A N 1
ATOM 1239 C CA . PHE A 1 161 ? 29.985 16.699 -33.633 1.00 73.81 161 PHE A CA 1
ATOM 1240 C C . PHE A 1 161 ? 31.147 15.718 -33.466 1.00 73.81 161 PHE A C 1
ATOM 1242 O O . PHE A 1 161 ? 32.252 16.142 -33.127 1.00 73.81 161 PHE A O 1
ATOM 1249 N N . SER A 1 162 ? 30.937 14.427 -33.736 1.00 76.56 162 SER A N 1
ATOM 1250 C CA . SER A 1 162 ? 31.997 13.407 -33.642 1.00 76.56 162 SER A CA 1
ATOM 1251 C C . SER A 1 162 ? 33.098 13.580 -34.695 1.00 76.56 162 SER A C 1
ATOM 1253 O O . SER A 1 162 ? 34.234 13.168 -34.474 1.00 76.56 162 SER A O 1
ATOM 1255 N N . THR A 1 163 ? 32.789 14.233 -35.819 1.00 79.38 163 THR A N 1
ATOM 1256 C CA . THR A 1 163 ? 33.763 14.570 -36.872 1.00 79.38 163 THR A CA 1
ATOM 1257 C C . THR A 1 163 ? 34.313 15.996 -36.757 1.00 79.38 163 THR A C 1
ATOM 1259 O O . THR A 1 163 ? 35.244 16.361 -37.483 1.00 79.38 163 THR A O 1
ATOM 1262 N N . ALA A 1 164 ? 33.780 16.801 -35.833 1.00 81.81 164 ALA A N 1
ATOM 1263 C CA . ALA A 1 164 ? 34.191 18.180 -35.617 1.00 81.81 164 ALA A CA 1
ATOM 1264 C C . ALA A 1 164 ? 35.509 18.264 -34.832 1.00 81.81 164 ALA A C 1
ATOM 1266 O O . ALA A 1 164 ? 35.696 17.589 -33.817 1.00 81.81 164 ALA A O 1
ATOM 1267 N N . ARG A 1 165 ? 36.412 19.145 -35.275 1.00 80.44 165 ARG A N 1
ATOM 1268 C CA . ARG A 1 165 ? 37.699 19.424 -34.609 1.00 80.44 165 ARG A CA 1
ATOM 1269 C C . ARG A 1 165 ? 37.594 20.659 -33.729 1.00 80.44 165 ARG A C 1
ATOM 1271 O O . ARG A 1 165 ? 36.755 21.518 -33.989 1.00 80.44 165 ARG A O 1
ATOM 1278 N N . GLU A 1 166 ? 38.446 20.803 -32.721 1.00 84.62 166 GLU A N 1
ATOM 1279 C CA . GLU A 1 166 ? 38.451 22.041 -31.942 1.00 84.62 166 GLU A CA 1
ATOM 1280 C C . GLU A 1 166 ? 38.854 23.232 -32.816 1.00 84.62 166 GLU A C 1
ATOM 1282 O O . GLU A 1 166 ? 39.659 23.114 -33.746 1.00 84.62 166 GLU A O 1
ATOM 1287 N N . LEU A 1 167 ? 38.303 24.413 -32.522 1.00 81.56 167 LEU A N 1
ATOM 1288 C CA . LEU A 1 167 ? 38.625 25.618 -33.289 1.00 81.56 167 LEU A CA 1
ATOM 1289 C C . LEU A 1 167 ? 40.121 25.958 -33.231 1.00 81.56 167 LEU A C 1
ATOM 1291 O O . LEU A 1 167 ? 40.665 26.468 -34.211 1.00 81.56 167 LEU A O 1
ATOM 1295 N N . ARG A 1 168 ? 40.806 25.632 -32.127 1.00 81.50 168 ARG A N 1
ATOM 1296 C CA . ARG A 1 168 ? 42.252 25.850 -31.987 1.00 81.50 168 ARG A CA 1
ATOM 1297 C C . ARG A 1 168 ? 43.080 24.985 -32.944 1.00 81.50 168 ARG A C 1
ATOM 1299 O O . ARG A 1 168 ? 44.154 25.408 -33.377 1.00 81.50 168 ARG A O 1
ATOM 1306 N N . ASP A 1 169 ? 42.553 23.836 -33.359 1.00 83.19 169 ASP A N 1
ATOM 1307 C CA . ASP A 1 169 ? 43.276 22.868 -34.187 1.00 83.19 169 ASP A CA 1
ATOM 1308 C C . ASP A 1 169 ? 43.241 23.231 -35.677 1.00 83.19 169 ASP A C 1
ATOM 1310 O O . ASP A 1 169 ? 44.123 22.839 -36.445 1.00 83.19 169 ASP A O 1
ATOM 1314 N N . VAL A 1 170 ? 42.269 24.041 -36.106 1.00 83.31 170 VAL A N 1
ATOM 1315 C CA . VAL A 1 170 ? 42.057 24.383 -37.521 1.00 83.31 170 VAL A CA 1
ATOM 1316 C C . VAL A 1 170 ? 42.394 25.850 -37.786 1.00 83.31 170 VAL A C 1
ATOM 1318 O O . VAL A 1 170 ? 41.995 26.737 -37.041 1.00 83.31 170 VAL A O 1
ATOM 1321 N N . ALA A 1 171 ? 43.103 26.141 -38.884 1.00 82.69 171 ALA A N 1
ATOM 1322 C CA . ALA A 1 171 ? 43.532 27.506 -39.222 1.00 82.69 171 ALA A CA 1
ATOM 1323 C C . ALA A 1 171 ? 42.361 28.503 -39.328 1.00 82.69 171 ALA A C 1
ATOM 1325 O O . ALA A 1 171 ? 42.453 29.615 -38.808 1.00 82.69 171 ALA A O 1
ATOM 1326 N N . ALA A 1 172 ? 41.250 28.078 -39.940 1.00 82.50 172 ALA A N 1
ATOM 1327 C CA . ALA A 1 172 ? 40.016 28.858 -39.998 1.00 82.50 172 ALA A CA 1
ATOM 1328 C C . ALA A 1 172 ? 39.407 29.075 -38.601 1.00 82.50 172 ALA A C 1
ATOM 1330 O O . ALA A 1 172 ? 39.014 30.190 -38.272 1.00 82.50 172 ALA A O 1
ATOM 1331 N N . GLY A 1 173 ? 39.404 28.046 -37.746 1.00 82.19 173 GLY A N 1
ATOM 1332 C CA . GLY A 1 173 ? 38.911 28.153 -36.371 1.00 82.19 173 GLY A CA 1
ATOM 1333 C C . GLY A 1 173 ? 39.737 29.119 -35.516 1.00 82.19 173 GLY A C 1
ATOM 1334 O O . GLY A 1 173 ? 39.174 29.969 -34.831 1.00 82.19 173 GLY A O 1
ATOM 1335 N N . ARG A 1 174 ? 41.070 29.095 -35.641 1.00 85.75 174 ARG A N 1
ATOM 1336 C CA . ARG A 1 174 ? 41.962 30.062 -34.977 1.00 85.75 174 ARG A CA 1
ATOM 1337 C C . ARG A 1 174 ? 41.722 31.497 -35.439 1.00 85.75 174 ARG A C 1
ATOM 1339 O O . ARG A 1 174 ? 41.840 32.421 -34.639 1.00 85.75 174 ARG A O 1
ATOM 1346 N N . ALA A 1 175 ? 41.402 31.706 -36.717 1.00 83.75 175 ALA A N 1
ATOM 1347 C CA . ALA A 1 175 ? 41.061 33.033 -37.226 1.00 83.75 175 ALA A CA 1
ATOM 1348 C C . ALA A 1 175 ? 39.768 33.565 -36.588 1.00 83.75 175 ALA A C 1
ATOM 1350 O O . ALA A 1 175 ? 39.755 34.705 -36.127 1.00 83.75 175 ALA A O 1
ATOM 1351 N N . VAL A 1 176 ? 38.741 32.716 -36.472 1.00 82.25 176 VAL A N 1
ATOM 1352 C CA . VAL A 1 176 ? 37.476 33.049 -35.798 1.00 82.25 176 VAL A CA 1
ATOM 1353 C C . VAL A 1 176 ? 37.700 33.364 -34.318 1.00 82.25 176 VAL A C 1
ATOM 1355 O O . VAL A 1 176 ? 37.228 34.392 -33.843 1.00 82.25 176 VAL A O 1
ATOM 1358 N N . LEU A 1 177 ? 38.480 32.549 -33.599 1.00 82.56 177 LEU A N 1
ATOM 1359 C CA . LEU A 1 177 ? 38.797 32.799 -32.186 1.00 82.56 177 LEU A CA 1
ATOM 1360 C C . LEU A 1 177 ? 39.517 34.139 -31.976 1.00 82.56 177 LEU A C 1
ATOM 1362 O O . LEU A 1 177 ? 39.210 34.856 -31.028 1.00 82.56 177 LEU A O 1
ATOM 1366 N N . ARG A 1 178 ? 40.442 34.512 -32.872 1.00 82.25 178 ARG A N 1
ATOM 1367 C CA . ARG A 1 178 ? 41.119 35.819 -32.819 1.00 82.25 178 ARG A CA 1
ATOM 1368 C C . ARG A 1 178 ? 40.168 36.977 -33.085 1.00 82.25 178 ARG A C 1
ATOM 1370 O O . ARG A 1 178 ? 40.215 37.962 -32.358 1.00 82.25 178 ARG A O 1
ATOM 1377 N N . GLN A 1 179 ? 39.305 36.852 -34.090 1.00 82.50 179 GLN A N 1
ATOM 1378 C CA . GLN A 1 179 ? 38.338 37.896 -34.430 1.00 82.50 179 GLN A CA 1
ATOM 1379 C C . GLN A 1 179 ? 37.293 38.096 -33.325 1.00 82.50 179 GLN A C 1
ATOM 1381 O O . GLN A 1 179 ? 36.873 39.221 -33.079 1.00 82.50 179 GLN A O 1
ATOM 1386 N N . ALA A 1 180 ? 36.917 37.021 -32.631 1.00 79.88 180 ALA A N 1
ATOM 1387 C CA . ALA A 1 180 ? 35.989 37.058 -31.506 1.00 79.88 180 ALA A CA 1
ATOM 1388 C C . ALA A 1 180 ? 36.640 37.478 -30.171 1.00 79.88 180 ALA A C 1
ATOM 1390 O O . ALA A 1 180 ? 35.951 37.530 -29.158 1.00 79.88 180 ALA A O 1
ATOM 1391 N N . GLY A 1 181 ? 37.953 37.743 -30.133 1.00 80.75 181 GLY A N 1
ATOM 1392 C CA . GLY A 1 181 ? 38.665 38.086 -28.895 1.00 80.75 181 GLY A CA 1
ATOM 1393 C C . GLY A 1 181 ? 38.838 36.918 -27.911 1.00 80.75 181 GLY A C 1
ATOM 1394 O O . GLY A 1 181 ? 39.196 37.133 -26.760 1.00 80.75 181 GLY A O 1
ATOM 1395 N N . LEU A 1 182 ? 38.624 35.677 -28.359 1.00 75.94 182 LEU A N 1
ATOM 1396 C CA . LEU A 1 182 ? 38.655 34.448 -27.552 1.00 75.94 182 LEU A CA 1
ATOM 1397 C C . LEU A 1 182 ? 39.942 33.632 -27.765 1.00 75.94 182 LEU A C 1
ATOM 1399 O O . LEU A 1 182 ? 39.989 32.437 -27.491 1.00 75.94 182 LEU A O 1
ATOM 1403 N N . ALA A 1 183 ? 41.004 34.263 -28.273 1.00 65.62 183 ALA A N 1
ATOM 1404 C CA . ALA A 1 183 ? 42.234 33.587 -28.693 1.00 65.62 183 ALA A CA 1
ATOM 1405 C C . ALA A 1 183 ? 42.997 32.860 -27.565 1.00 65.62 183 ALA A C 1
ATOM 1407 O O . ALA A 1 183 ? 43.837 32.016 -27.868 1.00 65.62 183 ALA A O 1
ATOM 1408 N N . GLY A 1 184 ? 42.723 33.190 -26.297 1.00 64.06 184 GLY A N 1
ATOM 1409 C CA . GLY A 1 184 ? 43.369 32.601 -25.118 1.00 64.06 184 GLY A CA 1
ATOM 1410 C C . GLY A 1 184 ? 42.461 31.740 -24.233 1.00 64.06 184 GLY A C 1
ATOM 1411 O O . GLY A 1 184 ? 42.905 31.341 -23.162 1.00 64.06 184 GLY A O 1
ATOM 1412 N N . GLY A 1 185 ? 41.208 31.487 -24.630 1.00 62.84 185 GLY A N 1
ATOM 1413 C CA . GLY A 1 185 ? 40.229 30.755 -23.818 1.00 62.84 185 GLY A CA 1
ATOM 1414 C C . GLY A 1 185 ? 39.804 29.422 -24.432 1.00 62.84 185 GLY A C 1
ATOM 1415 O O . GLY A 1 185 ? 39.793 29.263 -25.654 1.00 62.84 185 GLY A O 1
ATOM 1416 N N . ASP A 1 186 ? 39.410 28.475 -23.578 1.00 61.41 186 ASP A N 1
ATOM 1417 C CA . ASP A 1 186 ? 38.732 27.252 -24.007 1.00 61.41 186 ASP A CA 1
ATOM 1418 C C . ASP A 1 186 ? 37.349 27.608 -24.569 1.00 61.41 186 ASP A C 1
ATOM 1420 O O . ASP A 1 186 ? 36.476 28.113 -23.863 1.00 61.41 186 ASP A O 1
ATOM 1424 N N . SER A 1 187 ? 37.153 27.373 -25.867 1.00 71.75 187 SER A N 1
ATOM 1425 C CA . SER A 1 187 ? 35.860 27.543 -26.527 1.00 71.75 187 SER A CA 1
ATOM 1426 C C . SER A 1 187 ? 35.198 26.177 -26.710 1.00 71.75 187 SER A C 1
ATOM 1428 O O . SER A 1 187 ? 35.828 25.286 -27.283 1.00 71.75 187 SER A O 1
ATOM 1430 N N . PRO A 1 188 ? 33.927 25.999 -26.305 1.00 71.62 188 PRO A N 1
ATOM 1431 C CA . PRO A 1 188 ? 33.190 24.764 -26.574 1.00 71.62 188 PRO A CA 1
ATOM 1432 C C . PRO A 1 188 ? 32.821 24.612 -28.060 1.00 71.62 188 PRO A C 1
ATOM 1434 O O . PRO A 1 188 ? 32.345 23.556 -28.477 1.00 71.62 188 PRO A O 1
ATOM 1437 N N . ALA A 1 189 ? 33.022 25.655 -28.873 1.00 76.88 189 ALA A N 1
ATOM 1438 C CA . ALA A 1 189 ? 32.719 25.619 -30.292 1.00 76.88 189 ALA A CA 1
ATOM 1439 C C . ALA A 1 189 ? 33.737 24.761 -31.063 1.00 76.88 189 ALA A C 1
ATOM 1441 O O . ALA A 1 189 ? 34.943 24.780 -30.804 1.00 76.88 189 ALA A O 1
ATOM 1442 N N . ARG A 1 190 ? 33.237 24.015 -32.052 1.00 79.12 190 ARG A N 1
ATOM 1443 C CA . ARG A 1 190 ? 34.033 23.121 -32.898 1.00 79.12 190 ARG A CA 1
ATOM 1444 C C . ARG A 1 190 ? 33.898 23.485 -34.370 1.00 79.12 190 ARG A C 1
ATOM 1446 O O . ARG A 1 190 ? 32.853 23.939 -34.828 1.00 79.12 190 ARG A O 1
ATOM 1453 N N . PHE A 1 191 ? 34.974 23.272 -35.117 1.00 80.69 191 PHE A N 1
ATOM 1454 C CA . PHE A 1 191 ? 35.000 23.419 -36.561 1.00 80.69 191 PHE A CA 1
ATOM 1455 C C . PHE A 1 191 ? 34.471 22.150 -37.232 1.00 80.69 191 PHE A C 1
ATOM 1457 O O . PHE A 1 191 ? 35.084 21.083 -37.138 1.00 80.69 191 PHE A O 1
ATOM 1464 N N . ILE A 1 192 ? 33.366 22.289 -37.961 1.00 79.44 192 ILE A N 1
ATOM 1465 C CA . ILE A 1 192 ? 32.829 21.252 -38.843 1.00 79.44 192 ILE A CA 1
ATOM 1466 C C . ILE A 1 192 ? 33.272 21.598 -40.265 1.00 79.44 192 ILE A C 1
ATOM 1468 O O . ILE A 1 192 ? 32.915 22.650 -40.798 1.00 79.44 192 ILE A O 1
ATOM 1472 N N . ALA A 1 193 ? 34.079 20.732 -40.881 1.00 70.88 193 ALA A N 1
ATOM 1473 C CA . ALA A 1 193 ? 34.504 20.945 -42.258 1.00 70.88 193 ALA A CA 1
ATOM 1474 C C . ALA A 1 193 ? 33.290 20.846 -43.200 1.00 70.88 193 ALA A C 1
ATOM 1476 O O . ALA A 1 193 ? 32.483 19.925 -43.047 1.00 70.88 193 ALA A O 1
ATOM 1477 N N . PRO A 1 194 ? 33.150 21.746 -44.189 1.00 61.03 194 PRO A N 1
ATOM 1478 C CA . PRO A 1 194 ? 32.082 21.629 -45.166 1.00 61.03 194 PRO A CA 1
ATOM 1479 C C . PRO A 1 194 ? 32.266 20.326 -45.953 1.00 61.03 194 PRO A C 1
ATOM 1481 O O . PRO A 1 194 ? 33.214 20.173 -46.724 1.00 61.03 194 PRO A O 1
ATOM 1484 N N . GLY A 1 195 ? 31.356 19.373 -45.749 1.00 57.72 195 GLY A N 1
ATOM 1485 C CA . GLY A 1 195 ? 31.205 18.232 -46.646 1.00 57.72 195 GLY A CA 1
ATOM 1486 C C . GLY A 1 195 ? 30.787 18.703 -48.042 1.00 57.72 195 GLY A C 1
ATOM 1487 O O . GLY A 1 195 ? 30.316 19.831 -48.219 1.00 57.72 195 GLY A O 1
ATOM 1488 N N . ARG A 1 196 ? 30.941 17.847 -49.062 1.00 44.41 196 ARG A N 1
ATOM 1489 C CA . ARG A 1 196 ? 30.353 18.113 -50.388 1.00 44.41 196 ARG A CA 1
ATOM 1490 C C . ARG A 1 196 ? 28.857 18.419 -50.198 1.00 44.41 196 ARG A C 1
ATOM 1492 O O . ARG A 1 196 ? 28.137 17.604 -49.635 1.00 44.41 196 ARG A O 1
ATOM 1499 N N . LYS A 1 197 ? 28.455 19.632 -50.597 1.00 33.72 197 LYS A N 1
ATOM 1500 C CA . LYS A 1 197 ? 27.192 20.316 -50.261 1.00 33.72 197 LYS A CA 1
ATOM 1501 C C . LYS A 1 197 ? 25.953 19.409 -50.197 1.00 33.72 197 LYS A C 1
ATOM 1503 O O . LYS A 1 197 ? 25.595 18.800 -51.199 1.00 33.72 197 LYS A O 1
ATOM 1508 N N . ILE A 1 198 ? 25.205 19.524 -49.098 1.00 27.98 198 ILE A N 1
ATOM 1509 C CA . ILE A 1 198 ? 23.739 19.623 -49.125 1.00 27.98 198 ILE A CA 1
ATOM 1510 C C . ILE A 1 198 ? 23.381 20.835 -48.253 1.00 27.98 198 ILE A C 1
ATOM 1512 O O . ILE A 1 198 ? 23.883 20.970 -47.140 1.00 27.98 198 ILE A O 1
ATOM 1516 N N . SER A 1 199 ? 22.611 21.771 -48.802 1.00 28.88 199 SER A N 1
ATOM 1517 C CA . SER A 1 199 ? 22.289 23.053 -48.171 1.00 28.88 199 SER A CA 1
ATOM 1518 C C . SER A 1 199 ? 21.302 22.885 -47.010 1.00 28.88 199 SER A C 1
ATOM 1520 O O . SER A 1 199 ? 20.157 22.528 -47.257 1.00 28.88 199 SER A O 1
ATOM 1522 N N . ALA A 1 200 ? 21.714 23.210 -45.783 1.00 28.84 200 ALA A N 1
ATOM 1523 C CA . ALA A 1 200 ? 20.842 23.706 -44.710 1.00 28.84 200 ALA A CA 1
ATOM 1524 C C . ALA A 1 200 ? 21.709 24.346 -43.611 1.00 28.84 200 ALA A C 1
ATOM 1526 O O . ALA A 1 200 ? 22.668 23.739 -43.138 1.00 28.84 200 ALA A O 1
ATOM 1527 N N . ALA A 1 201 ? 21.403 25.589 -43.238 1.00 28.61 201 ALA A N 1
ATOM 1528 C CA . ALA A 1 201 ? 22.040 26.293 -42.129 1.00 28.61 201 ALA A CA 1
ATOM 1529 C C . ALA A 1 201 ? 21.219 26.061 -40.853 1.00 28.61 201 ALA A C 1
ATOM 1531 O O . ALA A 1 201 ? 20.014 26.296 -40.868 1.00 28.61 201 ALA A O 1
ATOM 1532 N N . VAL A 1 202 ? 21.863 25.645 -39.759 1.00 30.55 202 VAL A N 1
ATOM 1533 C CA . VAL A 1 202 ? 21.257 25.644 -38.419 1.00 30.55 202 VAL A CA 1
ATOM 1534 C C . VAL A 1 202 ? 22.122 26.512 -37.510 1.00 30.55 202 VAL A C 1
ATOM 1536 O O . VAL A 1 202 ? 23.298 26.231 -37.289 1.00 30.55 202 VAL A O 1
ATOM 1539 N N . CYS A 1 203 ? 21.531 27.607 -37.035 1.00 28.77 203 CYS A N 1
ATOM 1540 C CA . CYS A 1 203 ? 22.075 28.484 -36.008 1.00 28.77 203 CYS A CA 1
ATOM 1541 C C . CYS A 1 203 ? 21.541 27.994 -34.657 1.00 28.77 203 CYS A C 1
ATOM 1543 O O . CYS A 1 203 ? 20.333 28.008 -34.438 1.00 28.77 203 CYS A O 1
ATOM 1545 N N . GLY A 1 204 ? 22.422 27.515 -33.777 1.00 31.41 204 GLY A N 1
ATOM 1546 C CA . GLY A 1 204 ? 22.057 27.140 -32.413 1.00 31.41 204 GLY A CA 1
ATOM 1547 C C . GLY A 1 204 ? 22.063 28.367 -31.508 1.00 31.41 204 GLY A C 1
ATOM 1548 O O . GLY A 1 204 ? 23.129 28.856 -31.141 1.00 31.41 204 GLY A O 1
ATOM 1549 N N . THR A 1 205 ? 20.886 28.868 -31.146 1.00 30.75 205 THR A N 1
ATOM 1550 C CA . THR A 1 205 ? 20.715 29.826 -30.049 1.00 30.75 205 THR A CA 1
ATOM 1551 C C . THR A 1 205 ? 20.866 29.097 -28.716 1.00 30.75 205 THR A C 1
ATOM 1553 O O . THR A 1 205 ? 20.103 28.178 -28.426 1.00 30.75 205 THR A O 1
ATOM 1556 N N . ALA A 1 206 ? 21.840 29.512 -27.905 1.00 32.84 206 ALA A N 1
ATOM 1557 C CA . ALA A 1 206 ? 21.939 29.111 -26.508 1.00 32.84 206 ALA A CA 1
ATOM 1558 C C . ALA A 1 206 ? 20.828 29.805 -25.704 1.00 32.84 206 ALA A C 1
ATOM 1560 O O . ALA A 1 206 ? 20.757 31.034 -25.687 1.00 32.84 206 ALA A O 1
ATOM 1561 N N . GLY A 1 207 ? 19.970 29.013 -25.064 1.00 30.69 207 GLY A N 1
ATOM 1562 C CA . GLY A 1 207 ? 19.024 29.463 -24.048 1.00 30.69 207 GLY A CA 1
ATOM 1563 C C . GLY A 1 207 ? 19.435 28.904 -22.689 1.00 30.69 207 GLY A C 1
ATOM 1564 O O . GLY A 1 207 ? 19.726 27.712 -22.585 1.00 30.69 207 GLY A O 1
ATOM 1565 N N . VAL A 1 208 ? 19.503 29.801 -21.704 1.00 33.41 208 VAL A N 1
ATOM 1566 C CA . VAL A 1 208 ? 19.503 29.521 -20.258 1.00 33.41 208 VAL A CA 1
ATOM 1567 C C . VAL A 1 208 ? 18.107 29.074 -19.841 1.00 33.41 208 VAL A C 1
ATOM 1569 O O . VAL A 1 208 ? 17.143 29.640 -20.406 1.00 33.41 208 VAL A O 1
#

Radius of gyration: 29.69 Å; Cα contacts (8 Å, |Δi|>4): 252; chains: 1; bounding box: 67×54×72 Å

pLDDT: mean 80.9, std 16.68, range [27.98, 98.5]

Foldseek 3Di:
DPDDDDDDDDDDDDDDAQFKKFFCDDDVVVGHDGPDIWGFHDDDDQWTWTHPPPDIDIDRVVVDVVRSRMDTPPDDQLVSCVPPAEQEEEAEAECDDPRVVQLEQVRCCSRAVRHDHYYHYDYPDPVVSVVSHVPHDDDDDPCCVVCVPPVVVVVVVVVQVVQWAQLVVDPNSCVVCVVVVNNPDDDPDTDRDDDPDDDDDDDDDDDD

Secondary structure (DSSP, 8-state):
----------------TT-EEEESS-BTTTTB-BT-EEEEEEEETTEEEEE-SS-EEEE-TTT-GGGG-EEESS---TTTTTT--EEEEEEEE-SSTTGGGG-SHHHHHHHHHTEEEEEEEEES-HHHHHHHHHT-PPPPPHHHHHS---HHHHHHHHHHHHHPEEGGGSHHHHHHHHHTT-TTS----EEPP--S------------